Protein AF-0000000083107030 (afdb_homodimer)

Radius of gyration: 17.38 Å; Cα contacts (8 Å, |Δi|>4): 451; chains: 2; bounding box: 33×54×42 Å

Solvent-accessible surface area (backbone atoms only — not comparable to full-atom values): 11404 Å² total; per-residue (Å²): 128,67,84,68,49,72,69,56,47,65,65,51,61,75,61,42,41,82,29,21,37,34,43,30,25,65,24,92,38,43,84,43,89,62,33,65,62,36,49,50,51,34,49,40,51,48,51,23,35,33,72,70,53,39,38,27,42,58,31,49,33,73,58,90,60,61,54,44,28,40,35,35,25,65,43,53,64,71,57,46,51,56,56,48,64,65,30,56,26,41,68,68,28,30,28,41,73,48,80,39,50,24,37,30,46,57,67,35,34,40,116,126,67,82,67,48,72,69,57,46,65,64,50,60,75,60,41,42,81,30,21,38,35,45,31,26,65,24,92,37,43,85,43,90,62,32,66,63,36,50,50,52,33,49,40,51,49,51,24,36,34,74,72,53,39,37,26,41,56,31,48,34,73,58,90,59,60,54,45,28,39,35,36,26,65,44,53,63,70,57,47,52,56,56,49,64,67,30,56,26,42,66,66,29,31,28,39,73,49,81,39,50,24,38,31,49,57,66,36,34,40,117

Organism: NCBI:txid185642

Structure (mmCIF, N/CA/C/O backbone):
data_AF-0000000083107030-model_v1
#
loop_
_entity.id
_entity.type
_entity.pdbx_description
1 polymer 'Uncharacterized protein'
#
loop_
_atom_site.group_PDB
_atom_site.id
_atom_site.type_symbol
_atom_site.label_atom_id
_atom_site.label_alt_id
_atom_site.label_comp_id
_atom_site.label_asym_id
_atom_site.label_entity_id
_atom_site.label_seq_id
_atom_site.pdbx_PDB_ins_code
_atom_site.Cartn_x
_atom_site.Cartn_y
_atom_site.Cartn_z
_atom_site.occupancy
_atom_site.B_iso_or_equiv
_atom_site.auth_seq_id
_atom_site.auth_comp_id
_atom_site.auth_asym_id
_atom_site.auth_atom_id
_atom_site.pdbx_PDB_model_num
ATOM 1 N N . MET A 1 1 ? -8.266 12.977 18.594 1 85.06 1 MET A N 1
ATOM 2 C CA . MET A 1 1 ? -6.949 12.688 18.031 1 85.06 1 MET A CA 1
ATOM 3 C C . MET A 1 1 ? -5.871 13.492 18.75 1 85.06 1 MET A C 1
ATOM 5 O O . MET A 1 1 ? -6.051 14.68 19.031 1 85.06 1 MET A O 1
ATOM 9 N N . LYS A 1 2 ? -4.797 12.688 19.109 1 91.75 2 LYS A N 1
ATOM 10 C CA . LYS A 1 2 ? -3.617 13.32 19.688 1 91.75 2 LYS A CA 1
ATOM 11 C C . LYS A 1 2 ? -2.979 14.305 18.719 1 91.75 2 LYS A C 1
ATOM 13 O O . LYS A 1 2 ? -2.975 14.078 17.5 1 91.75 2 LYS A O 1
ATOM 18 N N . THR A 1 3 ? -2.592 15.484 19.281 1 95.94 3 THR A N 1
ATOM 19 C CA . THR A 1 3 ? -1.795 16.391 18.453 1 95.94 3 THR A CA 1
ATOM 20 C C . THR A 1 3 ? -0.305 16.172 18.703 1 95.94 3 THR A C 1
ATOM 22 O O . THR A 1 3 ? 0.164 16.297 19.844 1 95.94 3 THR A O 1
ATOM 25 N N . PHE A 1 4 ? 0.388 15.953 17.672 1 98.38 4 PHE A N 1
ATOM 26 C CA . PHE A 1 4 ? 1.826 15.75 17.797 1 98.38 4 PHE A CA 1
ATOM 27 C C . PHE A 1 4 ? 2.58 17.062 17.625 1 98.38 4 PHE A C 1
ATOM 29 O O . PHE A 1 4 ? 2.289 17.828 16.703 1 98.38 4 PHE A O 1
ATOM 36 N N . THR A 1 5 ? 3.578 17.219 18.453 1 98.44 5 THR A N 1
ATOM 37 C CA . THR A 1 5 ? 4.418 18.406 18.328 1 98.44 5 THR A CA 1
ATOM 38 C C . THR A 1 5 ? 5.48 18.203 17.25 1 98.44 5 THR A C 1
ATOM 40 O O . THR A 1 5 ? 5.734 17.078 16.828 1 98.44 5 THR A O 1
ATOM 43 N N . ASP A 1 6 ? 6.07 19.391 16.891 1 98.25 6 ASP A N 1
ATOM 44 C CA . ASP A 1 6 ? 7.18 19.297 15.938 1 98.25 6 ASP A CA 1
ATOM 45 C C . ASP A 1 6 ? 8.305 18.438 16.484 1 98.25 6 ASP A C 1
ATOM 47 O O . ASP A 1 6 ? 8.93 17.672 15.75 1 98.25 6 ASP A O 1
ATOM 51 N N . ALA A 1 7 ? 8.602 18.562 17.797 1 98.25 7 ALA A N 1
ATOM 52 C CA . ALA A 1 7 ? 9.664 17.781 18.422 1 98.25 7 ALA A CA 1
ATOM 53 C C . ALA A 1 7 ? 9.352 16.297 18.375 1 98.25 7 ALA A C 1
ATOM 55 O O . ALA A 1 7 ? 10.234 15.477 18.125 1 98.25 7 ALA A O 1
ATOM 56 N N . GLN A 1 8 ? 8.141 15.906 18.656 1 98.06 8 GLN A N 1
ATOM 57 C CA . GLN A 1 8 ? 7.719 14.508 18.594 1 98.06 8 GLN A CA 1
ATOM 58 C C . GLN A 1 8 ? 7.844 13.961 17.188 1 98.06 8 GLN A C 1
ATOM 60 O O . GLN A 1 8 ? 8.312 12.836 16.984 1 98.06 8 GLN A O 1
ATOM 65 N N . MET A 1 9 ? 7.395 14.82 16.203 1 97.88 9 MET A N 1
ATOM 66 C CA . MET A 1 9 ? 7.531 14.414 14.812 1 97.88 9 MET A CA 1
ATOM 67 C C . MET A 1 9 ? 8.992 14.18 14.453 1 97.88 9 MET A C 1
ATOM 69 O O . MET A 1 9 ? 9.328 13.164 13.836 1 97.88 9 MET A O 1
ATOM 73 N N . SER A 1 10 ? 9.828 15.062 14.797 1 97.75 10 SER A N 1
ATOM 74 C CA . SER A 1 10 ? 11.25 14.992 14.492 1 97.75 10 SER A CA 1
ATOM 75 C C . SER A 1 10 ? 11.883 13.758 15.133 1 97.75 10 SER A C 1
ATOM 77 O O . SER A 1 10 ? 12.844 13.203 14.594 1 97.75 10 SER A O 1
ATOM 79 N N . GLU A 1 11 ? 11.352 13.273 16.25 1 97.5 11 GLU A N 1
ATOM 80 C CA . GLU A 1 11 ? 11.844 12.078 16.938 1 97.5 11 GLU A CA 1
ATOM 81 C C . GLU A 1 11 ? 11.375 10.805 16.219 1 97.5 11 GLU A C 1
ATOM 83 O O . GLU A 1 11 ? 12.094 9.805 16.203 1 97.5 11 GLU A O 1
ATOM 88 N N . LEU A 1 12 ? 10.188 10.867 15.625 1 97.12 12 LEU A N 1
ATOM 89 C CA . LEU A 1 12 ? 9.562 9.664 15.078 1 97.12 12 LEU A CA 1
ATOM 90 C C . LEU A 1 12 ? 10 9.438 13.633 1 97.12 12 LEU A C 1
ATOM 92 O O . LEU A 1 12 ? 10.188 8.289 13.211 1 97.12 12 LEU A O 1
ATOM 96 N N . LEU A 1 13 ? 10.195 10.469 12.844 1 97.25 13 LEU A N 1
ATOM 97 C CA . LEU A 1 13 ? 10.438 10.398 11.406 1 97.25 13 LEU A CA 1
ATOM 98 C C . LEU A 1 13 ? 11.688 9.578 11.109 1 97.25 13 LEU A C 1
ATOM 100 O O . LEU A 1 13 ? 11.68 8.75 10.188 1 97.25 13 LEU A O 1
ATOM 104 N N . PRO A 1 14 ? 12.797 9.727 11.953 1 97.56 14 PRO A N 1
ATOM 105 C CA . PRO A 1 14 ? 14.016 8.969 11.664 1 97.56 14 PRO A CA 1
ATOM 106 C C . PRO A 1 14 ? 13.859 7.473 11.922 1 97.56 14 PRO A C 1
ATOM 108 O O . PRO A 1 14 ? 14.742 6.684 11.57 1 97.56 14 PRO A O 1
ATOM 111 N N . LYS A 1 15 ? 12.742 7.016 12.508 1 98.06 15 LYS A N 1
ATOM 112 C CA . LYS A 1 15 ? 12.5 5.602 12.789 1 98.06 15 LYS A CA 1
ATOM 113 C C . LYS A 1 15 ? 11.969 4.879 11.555 1 98.06 15 LYS A C 1
ATOM 115 O O . LYS A 1 15 ? 11.922 3.648 11.523 1 98.06 15 LYS A O 1
ATOM 120 N N . ALA A 1 16 ? 11.586 5.605 10.562 1 98.69 16 ALA A N 1
ATOM 121 C CA . ALA A 1 16 ? 11.125 4.996 9.312 1 98.69 16 ALA A CA 1
ATOM 122 C C . ALA A 1 16 ? 12.273 4.301 8.586 1 98.69 16 ALA A C 1
ATOM 124 O O . ALA A 1 16 ? 13.422 4.723 8.688 1 98.69 16 ALA A O 1
ATOM 125 N N . ARG A 1 17 ? 11.961 3.234 7.938 1 98.75 17 ARG A N 1
ATOM 126 C CA . ARG A 1 17 ? 12.938 2.459 7.184 1 98.75 17 ARG A CA 1
ATOM 127 C C . ARG A 1 17 ? 12.531 2.336 5.719 1 98.75 17 ARG A C 1
ATOM 129 O O . ARG A 1 17 ? 11.359 2.502 5.379 1 98.75 17 ARG A O 1
ATOM 136 N N . PRO A 1 18 ? 13.539 2.08 4.836 1 98.88 18 PRO A N 1
ATOM 137 C CA . PRO A 1 18 ? 13.211 1.947 3.414 1 98.88 18 PRO A CA 1
ATOM 138 C C . PRO A 1 18 ? 12.508 0.635 3.09 1 98.88 18 PRO A C 1
ATOM 140 O O . PRO A 1 18 ? 12.852 -0.413 3.641 1 98.88 18 PRO A O 1
ATOM 143 N N . TYR A 1 19 ? 11.516 0.682 2.293 1 98.94 19 TYR A N 1
ATOM 144 C CA . TYR A 1 19 ? 10.797 -0.43 1.678 1 98.94 19 TYR A CA 1
ATOM 145 C C . TYR A 1 19 ? 10.57 -0.176 0.192 1 98.94 19 TYR A C 1
ATOM 147 O O . TYR A 1 19 ? 10.953 0.872 -0.331 1 98.94 19 TYR A O 1
ATOM 155 N N . SER A 1 20 ? 10.07 -1.178 -0.491 1 99 20 SER A N 1
ATOM 156 C CA . SER A 1 20 ? 9.664 -1.045 -1.887 1 99 20 SER A CA 1
ATOM 157 C C . SER A 1 20 ? 8.164 -1.244 -2.047 1 99 20 SER A C 1
ATOM 159 O O . SER A 1 20 ? 7.613 -2.252 -1.598 1 99 20 SER A O 1
ATOM 161 N N . LEU A 1 21 ? 7.535 -0.29 -2.641 1 98.94 21 LEU A N 1
ATOM 162 C CA . LEU A 1 21 ? 6.105 -0.325 -2.926 1 98.94 21 LEU A CA 1
ATOM 163 C C . LEU A 1 21 ? 5.844 -0.765 -4.363 1 98.94 21 LEU A C 1
ATOM 165 O O . LEU A 1 21 ? 6.344 -0.145 -5.305 1 98.94 21 LEU A O 1
ATOM 169 N N . VAL A 1 22 ? 5.117 -1.847 -4.531 1 99 22 VAL A N 1
ATOM 170 C CA . VAL A 1 22 ? 4.672 -2.281 -5.852 1 99 22 VAL A CA 1
ATOM 171 C C . VAL A 1 22 ? 3.205 -1.912 -6.055 1 99 22 VAL A C 1
ATOM 173 O O . VAL A 1 22 ? 2.359 -2.225 -5.211 1 99 22 VAL A O 1
ATOM 176 N N . ILE A 1 23 ? 2.922 -1.256 -7.109 1 98.94 23 ILE A N 1
ATOM 177 C CA . ILE A 1 23 ? 1.55 -1.026 -7.551 1 98.94 23 ILE A CA 1
ATOM 178 C C . ILE A 1 23 ? 1.272 -1.829 -8.82 1 98.94 23 ILE A C 1
ATOM 180 O O . ILE A 1 23 ? 1.953 -1.654 -9.828 1 98.94 23 ILE A O 1
ATOM 184 N N . LEU A 1 24 ? 0.307 -2.717 -8.688 1 98.88 24 LEU A N 1
ATOM 185 C CA . LEU A 1 24 ? -0.115 -3.57 -9.797 1 98.88 24 LEU A CA 1
ATOM 186 C C . LEU A 1 24 ? -1.305 -2.963 -10.531 1 98.88 24 LEU A C 1
ATOM 188 O O . LEU A 1 24 ? -2.26 -2.504 -9.898 1 98.88 24 LEU A O 1
ATOM 192 N N . THR A 1 25 ? -1.256 -2.959 -11.836 1 98.88 25 THR A N 1
ATOM 193 C CA . THR A 1 25 ? -2.361 -2.475 -12.656 1 98.88 25 THR A CA 1
ATOM 194 C C . THR A 1 25 ? -2.695 -3.475 -13.766 1 98.88 25 THR A C 1
ATOM 196 O O . THR A 1 25 ? -1.937 -4.414 -14.008 1 98.88 25 THR A O 1
ATOM 199 N N . LYS A 1 26 ? -3.85 -3.223 -14.344 1 98.88 26 LYS A N 1
ATOM 200 C CA . LYS A 1 26 ? -4.273 -4.102 -15.43 1 98.88 26 LYS A CA 1
ATOM 201 C C . LYS A 1 26 ? -3.283 -4.059 -16.594 1 98.88 26 LYS A C 1
ATOM 203 O O . LYS A 1 26 ? -2.873 -2.982 -17.031 1 98.88 26 LYS A O 1
ATOM 208 N N . GLY A 1 27 ? -2.869 -5.277 -16.984 1 98.75 27 GLY A N 1
ATOM 209 C CA . GLY A 1 27 ? -2.07 -5.398 -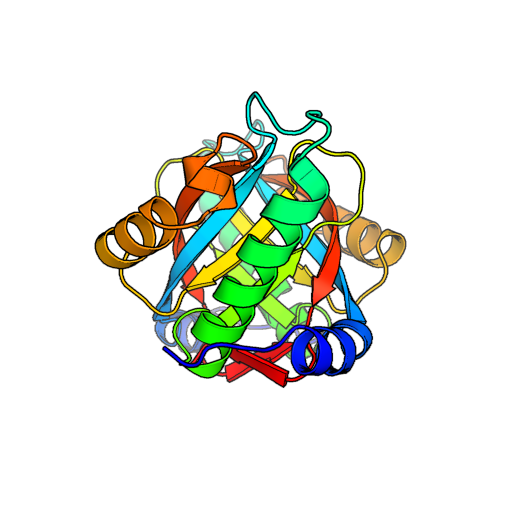18.188 1 98.75 27 GLY A CA 1
ATOM 210 C C . GLY A 1 27 ? -2.906 -5.629 -19.438 1 98.75 27 GLY A C 1
ATOM 211 O O . GLY A 1 27 ? -4.137 -5.641 -19.375 1 98.75 27 GLY A O 1
ATOM 212 N N . PRO A 1 28 ? -2.252 -5.773 -20.531 1 98.69 28 PRO A N 1
ATOM 213 C CA . PRO A 1 28 ? -2.971 -5.898 -21.797 1 98.69 28 PRO A CA 1
ATOM 214 C C . PRO A 1 28 ? -3.818 -7.168 -21.875 1 98.69 28 PRO A C 1
ATOM 216 O O . PRO A 1 28 ? -4.801 -7.215 -22.625 1 98.69 28 PRO A O 1
ATOM 219 N N . ASN A 1 29 ? -3.523 -8.219 -21.141 1 98.75 29 ASN A N 1
ATOM 220 C CA . ASN A 1 29 ? -4.219 -9.5 -21.234 1 98.75 29 ASN A CA 1
ATOM 221 C C . ASN A 1 29 ? -5.152 -9.719 -20.047 1 98.75 29 ASN A C 1
ATOM 223 O O . ASN A 1 29 ? -5.578 -10.844 -19.781 1 98.75 29 ASN A O 1
ATOM 227 N N . PHE A 1 30 ? -5.41 -8.664 -19.297 1 98.69 30 PHE A N 1
ATOM 228 C CA . PHE A 1 30 ? -6.156 -8.773 -18.047 1 98.69 30 PHE A CA 1
ATOM 229 C C . PHE A 1 30 ? -7.516 -9.422 -18.281 1 98.69 30 PHE A C 1
ATOM 231 O O . PHE A 1 30 ? -7.992 -10.195 -17.438 1 98.69 30 PHE A O 1
ATOM 238 N N . ASP A 1 31 ? -8.125 -9.195 -19.391 1 98.12 31 ASP A N 1
ATOM 239 C CA . ASP A 1 31 ? -9.508 -9.617 -19.609 1 98.12 31 ASP A CA 1
ATOM 240 C C . ASP A 1 31 ? -9.562 -10.953 -20.344 1 98.12 31 ASP A C 1
ATOM 242 O O . ASP A 1 31 ? -10.641 -11.398 -20.75 1 98.12 31 ASP A O 1
ATOM 246 N N . ASP A 1 32 ? -8.414 -11.578 -20.547 1 98.25 32 ASP A N 1
ATOM 247 C CA . ASP A 1 32 ? -8.375 -12.875 -21.234 1 98.25 32 ASP A CA 1
ATOM 248 C C . ASP A 1 32 ? -9.055 -13.953 -20.391 1 98.25 32 ASP A C 1
ATOM 250 O O . ASP A 1 32 ? -9.125 -13.836 -19.156 1 98.25 32 ASP A O 1
ATOM 254 N N . ALA A 1 33 ? -9.477 -15.078 -21.016 1 98.06 33 ALA A N 1
ATOM 255 C CA . ALA A 1 33 ? -10.195 -16.172 -20.375 1 98.06 33 ALA A CA 1
ATOM 256 C C . ALA A 1 33 ? -9.297 -16.891 -19.359 1 98.06 33 ALA A C 1
ATOM 258 O O . ALA A 1 33 ? -9.781 -17.406 -18.344 1 98.06 33 ALA A O 1
ATOM 259 N N . GLY A 1 34 ? -7.988 -16.859 -19.531 1 98.06 34 GLY A N 1
ATOM 260 C CA . GLY A 1 34 ? -7.055 -17.578 -18.672 1 98.06 34 GLY A CA 1
ATOM 261 C C . GLY A 1 34 ? -6.648 -16.781 -17.453 1 98.06 34 GLY A C 1
ATOM 262 O O . GLY A 1 34 ? -5.938 -17.281 -16.578 1 98.06 34 GLY A O 1
ATOM 263 N N . THR A 1 35 ? -7.074 -15.555 -17.391 1 98.38 35 THR A N 1
ATOM 264 C CA . THR A 1 35 ? -6.633 -14.625 -16.359 1 98.38 35 THR A CA 1
ATOM 265 C C . THR A 1 35 ? -6.934 -15.172 -14.977 1 98.38 35 THR A C 1
ATOM 267 O O . THR A 1 35 ? -6.074 -15.148 -14.094 1 98.38 35 THR A O 1
ATOM 270 N N . PRO A 1 36 ? -8.125 -15.812 -14.75 1 98.12 36 PRO A N 1
ATOM 271 C CA . PRO A 1 36 ? -8.398 -16.281 -13.391 1 98.12 36 PRO A CA 1
ATOM 272 C C . PRO A 1 36 ? -7.383 -17.328 -12.914 1 98.12 36 PRO A C 1
ATOM 274 O O . PRO A 1 36 ? -6.938 -17.266 -11.766 1 98.12 36 PRO A O 1
ATOM 277 N N . ALA A 1 37 ? -7.008 -18.172 -13.695 1 98.5 37 ALA A N 1
ATOM 278 C CA . ALA A 1 37 ? -6.031 -19.188 -13.328 1 98.5 37 ALA A CA 1
ATOM 279 C C . ALA A 1 37 ? -4.66 -18.578 -13.07 1 98.5 37 ALA A C 1
ATOM 281 O O . ALA A 1 37 ? -3.943 -19 -12.164 1 98.5 37 ALA A O 1
ATOM 282 N N . ILE A 1 38 ? -4.277 -17.625 -13.852 1 98.62 38 ILE A N 1
ATOM 283 C CA . ILE A 1 38 ? -2.99 -16.953 -13.719 1 98.62 38 ILE A CA 1
ATOM 284 C C . ILE A 1 38 ? -2.957 -16.156 -12.414 1 98.62 38 ILE A C 1
ATOM 286 O O . ILE A 1 38 ? -1.952 -16.172 -11.703 1 98.62 38 ILE A O 1
ATOM 290 N N . VAL A 1 39 ? -4.051 -15.469 -12.094 1 98.5 39 VAL A N 1
ATOM 291 C CA . VAL A 1 39 ? -4.152 -14.703 -10.859 1 98.5 39 VAL A CA 1
ATOM 292 C C . VAL A 1 39 ? -4.066 -15.641 -9.664 1 98.5 39 VAL A C 1
ATOM 294 O O . VAL A 1 39 ? -3.479 -15.297 -8.633 1 98.5 39 VAL A O 1
ATOM 297 N N . TRP A 1 40 ? -4.652 -16.828 -9.797 1 98.44 40 TRP A N 1
ATOM 298 C CA . TRP A 1 40 ? -4.535 -17.828 -8.742 1 98.44 40 TRP A CA 1
ATOM 299 C C . TRP A 1 40 ? -3.072 -18.172 -8.477 1 98.44 40 TRP A C 1
ATOM 301 O O . TRP A 1 40 ? -2.637 -18.188 -7.324 1 98.44 40 TRP A O 1
ATOM 311 N N . GLU A 1 41 ? -2.311 -18.359 -9.477 1 98.44 41 GLU A N 1
ATOM 312 C CA . GLU A 1 41 ? -0.896 -18.688 -9.328 1 98.44 41 GLU A CA 1
ATOM 313 C C . GLU A 1 41 ? -0.097 -17.484 -8.836 1 98.44 41 GLU A C 1
ATOM 315 O O . GLU A 1 41 ? 0.872 -17.641 -8.086 1 98.44 41 GLU A O 1
ATOM 320 N N . HIS A 1 42 ? -0.41 -16.297 -9.32 1 98.56 42 HIS A N 1
ATOM 321 C CA . HIS A 1 42 ? 0.136 -15.078 -8.742 1 98.56 42 HIS A CA 1
ATOM 322 C C . HIS A 1 42 ? -0.076 -15.047 -7.23 1 98.56 42 HIS A C 1
ATOM 324 O O . HIS A 1 42 ? 0.847 -14.727 -6.477 1 98.56 42 HIS A O 1
ATOM 330 N N . GLY A 1 43 ? -1.326 -15.359 -6.812 1 98.38 43 GLY A N 1
ATOM 331 C CA . GLY A 1 43 ? -1.643 -15.43 -5.395 1 98.38 43 GLY A CA 1
ATOM 332 C C . GLY A 1 43 ? -0.802 -16.453 -4.648 1 98.38 43 GLY A C 1
ATOM 333 O O . GLY A 1 43 ? -0.325 -16.172 -3.543 1 98.38 43 GLY A O 1
ATOM 334 N N . ARG A 1 44 ? -0.695 -17.625 -5.25 1 98.44 44 ARG A N 1
ATOM 335 C CA . ARG A 1 44 ? 0.118 -18.672 -4.648 1 98.44 44 ARG A CA 1
ATOM 336 C C . ARG A 1 44 ? 1.54 -18.188 -4.391 1 98.44 44 ARG A C 1
ATOM 338 O O . ARG A 1 44 ? 2.09 -18.406 -3.307 1 98.44 44 ARG A O 1
ATOM 345 N N . ARG A 1 45 ? 2.113 -17.609 -5.359 1 98.31 45 ARG A N 1
ATOM 346 C CA . ARG A 1 45 ? 3.459 -17.062 -5.234 1 98.31 45 ARG A CA 1
ATOM 347 C C . ARG A 1 45 ? 3.516 -15.992 -4.152 1 98.31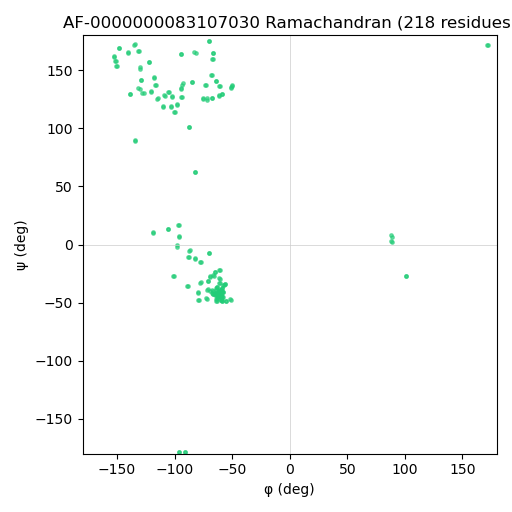 45 ARG A C 1
ATOM 349 O O . ARG A 1 45 ? 4.465 -15.945 -3.369 1 98.31 45 ARG A O 1
ATOM 356 N N . ASN A 1 46 ? 2.555 -15.102 -4.105 1 98.31 46 ASN A N 1
ATOM 357 C CA . ASN A 1 46 ? 2.521 -14.055 -3.096 1 98.31 46 ASN A CA 1
ATOM 358 C C . ASN A 1 46 ? 2.461 -14.633 -1.686 1 98.31 46 ASN A C 1
ATOM 360 O O . ASN A 1 46 ? 3.08 -14.094 -0.763 1 98.31 46 ASN A O 1
ATOM 364 N N . PHE A 1 47 ? 1.689 -15.727 -1.513 1 98.38 47 PHE A N 1
ATOM 365 C CA . PHE A 1 47 ? 1.649 -16.359 -0.199 1 98.38 47 PHE A CA 1
ATOM 366 C C . PHE A 1 47 ? 3.033 -16.859 0.204 1 98.38 47 PHE A C 1
ATOM 368 O O . PHE A 1 47 ? 3.418 -16.766 1.371 1 98.38 47 PHE A O 1
ATOM 375 N N . ALA A 1 48 ? 3.746 -17.406 -0.693 1 98.31 48 ALA A N 1
ATOM 376 C CA . ALA A 1 48 ? 5.098 -17.875 -0.403 1 98.31 48 ALA A CA 1
ATOM 377 C C . ALA A 1 48 ? 6.012 -16.719 -0.024 1 98.31 48 ALA A C 1
ATOM 379 O O . ALA A 1 48 ? 6.781 -16.797 0.935 1 98.31 48 ALA A O 1
ATOM 380 N N . LEU A 1 49 ? 5.98 -15.648 -0.79 1 98.44 49 LEU A N 1
ATOM 381 C CA . LEU A 1 49 ? 6.785 -14.461 -0.518 1 98.44 49 LEU A CA 1
ATOM 382 C C . LEU A 1 49 ? 6.441 -13.867 0.845 1 98.44 49 LEU A C 1
ATOM 384 O O . LEU A 1 49 ? 7.328 -13.398 1.565 1 98.44 49 LEU A O 1
ATOM 388 N N . ARG A 1 50 ? 5.164 -13.906 1.123 1 97.88 50 ARG A N 1
ATOM 389 C CA . ARG A 1 50 ? 4.695 -13.461 2.43 1 97.88 50 ARG A CA 1
ATOM 390 C C . ARG A 1 50 ? 5.246 -14.344 3.543 1 97.88 50 ARG A C 1
ATOM 392 O O . ARG A 1 50 ? 5.711 -13.844 4.57 1 97.88 50 ARG A O 1
ATOM 399 N N . ASP A 1 51 ? 5.133 -15.578 3.367 1 97.44 51 ASP A N 1
ATOM 400 C CA . ASP A 1 51 ? 5.637 -16.547 4.336 1 97.44 51 ASP A CA 1
ATOM 401 C C . ASP A 1 51 ? 7.133 -16.359 4.574 1 97.44 51 ASP A C 1
ATOM 403 O O . ASP A 1 51 ? 7.609 -16.516 5.699 1 97.44 51 ASP A O 1
ATOM 407 N N . ASP A 1 52 ? 7.875 -15.984 3.547 1 97.5 52 ASP A N 1
ATOM 408 C CA . ASP A 1 52 ? 9.312 -15.758 3.621 1 97.5 52 ASP A CA 1
ATOM 409 C C . ASP A 1 52 ? 9.633 -14.414 4.27 1 97.5 52 ASP A C 1
ATOM 411 O O . ASP A 1 52 ? 10.789 -14.133 4.586 1 97.5 52 ASP A O 1
ATOM 415 N N . GLY A 1 53 ? 8.664 -13.562 4.383 1 97 53 GLY A N 1
ATOM 416 C CA . GLY A 1 53 ? 8.859 -12.266 5.016 1 97 53 GLY A CA 1
ATOM 417 C C . GLY A 1 53 ? 9.312 -11.188 4.043 1 97 53 GLY A C 1
ATOM 418 O O . GLY A 1 53 ? 9.617 -10.062 4.449 1 97 53 GLY A O 1
ATOM 419 N N . VAL A 1 54 ? 9.43 -11.5 2.795 1 98.38 54 VAL A N 1
ATOM 420 C CA . VAL A 1 54 ? 9.883 -10.562 1.774 1 98.38 54 VAL A CA 1
ATOM 421 C C . VAL A 1 54 ? 8.742 -9.633 1.373 1 98.38 54 VAL A C 1
ATOM 423 O O . VAL A 1 54 ? 8.938 -8.43 1.21 1 98.38 54 VAL A O 1
ATOM 426 N N . LEU A 1 55 ? 7.59 -10.211 1.113 1 98.81 55 LEU A N 1
ATOM 427 C CA . LEU A 1 55 ? 6.367 -9.445 0.91 1 98.81 55 LEU A CA 1
ATOM 428 C C . LEU A 1 55 ? 5.66 -9.188 2.236 1 98.81 55 LEU A C 1
ATOM 430 O O . LEU A 1 55 ? 4.988 -10.07 2.771 1 98.81 55 LEU A O 1
ATOM 434 N N . ALA A 1 56 ? 5.793 -8.031 2.781 1 98.88 56 ALA A N 1
ATOM 435 C CA . ALA A 1 56 ? 5.395 -7.715 4.148 1 98.88 56 ALA A CA 1
ATOM 436 C C . ALA A 1 56 ? 3.891 -7.48 4.242 1 98.88 56 ALA A C 1
ATOM 438 O O . ALA A 1 56 ? 3.254 -7.875 5.223 1 98.88 56 ALA A O 1
ATOM 439 N N . VAL A 1 57 ? 3.332 -6.797 3.285 1 98.88 57 VAL A N 1
ATOM 440 C CA . VAL A 1 57 ? 1.908 -6.488 3.189 1 98.88 57 VAL A CA 1
ATOM 441 C C . VAL A 1 57 ? 1.441 -6.648 1.745 1 98.88 57 VAL A C 1
ATOM 443 O O . VAL A 1 57 ? 2.104 -6.176 0.817 1 98.88 57 VAL A O 1
ATOM 446 N N . VAL A 1 58 ? 0.449 -7.32 1.524 1 98.88 58 VAL A N 1
ATOM 447 C CA . VAL A 1 58 ? -0.143 -7.5 0.202 1 98.88 58 VAL A CA 1
ATOM 448 C C . VAL A 1 58 ? -1.634 -7.168 0.255 1 98.88 58 VAL A C 1
ATOM 450 O O . VAL A 1 58 ? -2.344 -7.621 1.157 1 98.88 58 VAL A O 1
ATOM 453 N N . LEU A 1 59 ? -2.117 -6.344 -0.669 1 98.88 59 LEU A N 1
ATOM 454 C CA . LEU A 1 59 ? -3.488 -5.848 -0.685 1 98.88 59 LEU A CA 1
ATOM 455 C C . LEU A 1 59 ? -4.086 -5.941 -2.086 1 98.88 59 LEU A C 1
ATOM 457 O O . LEU A 1 59 ? -3.982 -4.996 -2.873 1 98.88 59 LEU A O 1
ATOM 461 N N . PRO A 1 60 ? -4.707 -7.047 -2.395 1 98.69 60 PRO A N 1
ATOM 462 C CA . PRO A 1 60 ? -5.535 -7.031 -3.604 1 98.69 60 PRO A CA 1
ATOM 463 C C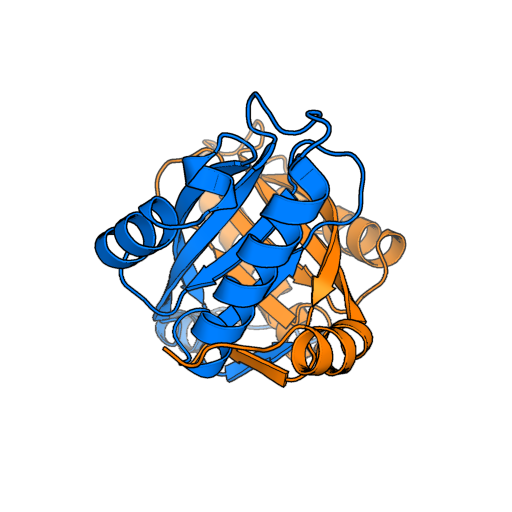 . PRO A 1 60 ? -6.645 -5.98 -3.545 1 98.69 60 PRO A C 1
ATOM 465 O O . PRO A 1 60 ? -7.355 -5.887 -2.541 1 98.69 60 PRO A O 1
ATOM 468 N N . VAL A 1 61 ? -6.762 -5.164 -4.574 1 98.88 61 VAL A N 1
ATOM 469 C CA . VAL A 1 61 ? -7.832 -4.184 -4.723 1 98.88 61 VAL A CA 1
ATOM 470 C C . VAL A 1 61 ? -9.055 -4.852 -5.344 1 98.88 61 VAL A C 1
ATOM 472 O O . VAL A 1 61 ? -8.93 -5.652 -6.273 1 98.88 61 VAL A O 1
ATOM 475 N N . THR A 1 62 ? -10.242 -4.512 -4.863 1 98.38 62 THR A N 1
ATOM 476 C CA . THR A 1 62 ? -11.414 -5.305 -5.23 1 98.38 62 THR A CA 1
ATOM 477 C C . THR A 1 62 ? -12.438 -4.445 -5.969 1 98.38 62 THR A C 1
ATOM 479 O O . THR A 1 62 ? -13.609 -4.816 -6.07 1 98.38 62 THR A O 1
ATOM 482 N N . ASP A 1 63 ? -12.094 -3.277 -6.359 1 98.19 63 ASP A N 1
ATOM 483 C CA . ASP A 1 63 ? -12.984 -2.486 -7.203 1 98.19 63 ASP A CA 1
ATOM 484 C C . ASP A 1 63 ? -12.617 -2.633 -8.68 1 98.19 63 ASP A C 1
ATOM 486 O O . ASP A 1 63 ? -11.766 -3.449 -9.031 1 98.19 63 ASP A O 1
ATOM 490 N N . ASP A 1 64 ? -13.25 -1.996 -9.57 1 96.38 64 ASP A N 1
ATOM 491 C CA . ASP A 1 64 ? -13.086 -2.195 -11 1 96.38 64 ASP A CA 1
ATOM 492 C C . ASP A 1 64 ? -12.117 -1.167 -11.594 1 96.38 64 ASP A C 1
ATOM 494 O O . ASP A 1 64 ? -12.125 -0.923 -12.797 1 96.38 64 ASP A O 1
ATOM 498 N N . SER A 1 65 ? -11.336 -0.515 -10.742 1 98.12 65 SER A N 1
ATOM 499 C CA . SER A 1 65 ? -10.352 0.437 -11.242 1 98.12 65 SER A CA 1
ATOM 500 C C . SER A 1 65 ? -9.211 -0.276 -11.969 1 98.12 65 SER A C 1
ATOM 502 O O . SER A 1 65 ? -9.195 -1.506 -12.047 1 98.12 65 SER A O 1
ATOM 504 N N . ASP A 1 66 ? -8.32 0.503 -12.539 1 98.38 66 ASP A N 1
ATOM 505 C CA . ASP A 1 66 ? -7.129 -0.041 -13.195 1 98.38 66 ASP A CA 1
ATOM 506 C C . ASP A 1 66 ? -6.164 -0.637 -12.172 1 98.38 66 ASP A C 1
ATOM 508 O O . ASP A 1 66 ? -5.352 -1.497 -12.508 1 98.38 66 ASP A O 1
ATOM 512 N N . VAL A 1 67 ? -6.172 -0.15 -10.945 1 98.88 67 VAL A N 1
ATOM 513 C CA . VAL A 1 67 ? -5.312 -0.671 -9.891 1 98.88 67 VAL A CA 1
ATOM 514 C C . VAL A 1 67 ? -5.809 -2.049 -9.453 1 98.88 67 VAL A C 1
ATOM 516 O O . VAL A 1 67 ? -6.973 -2.209 -9.078 1 98.88 67 VAL A O 1
ATOM 519 N N . CYS A 1 68 ? -4.938 -3.018 -9.484 1 98.88 68 CYS A N 1
ATOM 520 C CA . CYS A 1 68 ? -5.312 -4.387 -9.148 1 98.88 68 CYS A CA 1
ATOM 521 C C . CYS A 1 68 ? -4.871 -4.738 -7.734 1 98.88 68 CYS A C 1
ATOM 523 O O . CYS A 1 68 ? -5.398 -5.676 -7.133 1 98.88 68 CYS A O 1
ATOM 525 N N . GLY A 1 69 ? -3.791 -4.07 -7.223 1 98.75 69 GLY A N 1
ATOM 526 C CA . GLY A 1 69 ? -3.314 -4.312 -5.871 1 98.75 69 GLY A CA 1
ATOM 527 C C . GLY A 1 69 ? -1.996 -3.625 -5.57 1 98.75 69 GLY A C 1
ATOM 528 O O . GLY A 1 69 ? -1.384 -3.029 -6.461 1 98.75 69 GLY A O 1
ATOM 529 N N . ILE A 1 70 ? -1.605 -3.674 -4.312 1 98.88 70 ILE A N 1
ATOM 530 C CA . ILE A 1 70 ? -0.281 -3.195 -3.928 1 98.88 70 ILE A CA 1
ATOM 531 C C . ILE A 1 70 ? 0.424 -4.258 -3.084 1 98.88 70 ILE A C 1
ATOM 533 O O . ILE A 1 70 ? -0.227 -5.105 -2.473 1 98.88 70 ILE A O 1
ATOM 537 N N . GLY A 1 71 ? 1.663 -4.25 -3.121 1 98.94 71 GLY A N 1
ATOM 538 C CA . GLY A 1 71 ? 2.539 -5.008 -2.24 1 98.94 71 GLY A CA 1
ATOM 539 C C . GLY A 1 71 ? 3.66 -4.168 -1.653 1 98.94 71 GLY A C 1
ATOM 540 O O . GLY A 1 71 ? 4.246 -3.334 -2.346 1 98.94 71 GLY A O 1
ATOM 541 N N . VAL A 1 72 ? 3.854 -4.324 -0.418 1 98.94 72 VAL A N 1
ATOM 542 C CA . VAL A 1 72 ? 4.996 -3.697 0.236 1 98.94 72 VAL A CA 1
ATOM 543 C C . VAL A 1 72 ? 6.082 -4.742 0.488 1 98.94 72 VAL A C 1
ATOM 545 O O . VAL A 1 72 ? 5.871 -5.699 1.231 1 98.94 72 VAL A O 1
ATOM 548 N N . PHE A 1 73 ? 7.238 -4.535 -0.095 1 98.94 73 PHE A N 1
ATOM 549 C CA . PHE A 1 73 ? 8.344 -5.484 -0 1 98.94 73 PHE A CA 1
ATOM 550 C C . PHE A 1 73 ? 9.414 -4.973 0.949 1 98.94 73 PHE A C 1
ATOM 552 O O . PHE A 1 73 ? 9.836 -3.816 0.857 1 98.94 73 PHE A O 1
ATOM 559 N N . ALA A 1 74 ? 9.82 -5.84 1.849 1 98.88 74 ALA A N 1
ATOM 560 C CA . ALA A 1 74 ? 11.031 -5.621 2.637 1 98.88 74 ALA A CA 1
ATOM 561 C C . ALA A 1 74 ? 12.273 -6.043 1.862 1 98.88 74 ALA A C 1
ATOM 563 O O . ALA A 1 74 ? 12.984 -6.969 2.268 1 98.88 74 ALA A O 1
ATOM 564 N N . ALA A 1 75 ? 12.523 -5.434 0.792 1 98.81 75 ALA A N 1
ATOM 565 C CA . ALA A 1 75 ? 13.609 -5.703 -0.151 1 98.81 75 ALA A CA 1
ATOM 566 C C . ALA A 1 75 ? 14 -4.434 -0.906 1 98.81 75 ALA A C 1
ATOM 568 O O . ALA A 1 75 ? 13.258 -3.455 -0.919 1 98.81 75 ALA A O 1
ATOM 569 N N . THR A 1 76 ? 15.18 -4.418 -1.5 1 98.75 76 THR A N 1
ATOM 570 C CA . THR A 1 76 ? 15.625 -3.287 -2.309 1 98.75 76 THR A CA 1
ATOM 571 C C . THR A 1 76 ? 14.766 -3.156 -3.566 1 98.75 76 THR A C 1
ATOM 573 O O . THR A 1 76 ? 14.062 -4.094 -3.945 1 98.75 76 THR A O 1
ATOM 576 N N . ILE A 1 77 ? 14.867 -1.993 -4.211 1 98.75 77 ILE A N 1
ATOM 577 C CA . ILE A 1 77 ? 14.156 -1.757 -5.465 1 98.75 77 ILE A CA 1
ATOM 578 C C . ILE A 1 77 ? 14.586 -2.789 -6.504 1 98.75 77 ILE A C 1
ATOM 580 O O . ILE A 1 77 ? 13.742 -3.418 -7.148 1 98.75 77 ILE A O 1
ATOM 584 N N . ASP A 1 78 ? 15.93 -2.979 -6.668 1 98.69 78 ASP A N 1
ATOM 585 C CA . ASP A 1 78 ? 16.438 -3.914 -7.668 1 98.69 78 ASP A CA 1
ATOM 586 C C . ASP A 1 78 ? 15.938 -5.332 -7.395 1 98.69 78 ASP A C 1
ATOM 588 O O . ASP A 1 78 ? 15.523 -6.035 -8.32 1 98.69 78 ASP A O 1
ATOM 592 N N . ASP A 1 79 ? 15.953 -5.781 -6.113 1 98.75 79 ASP A N 1
ATOM 593 C CA . ASP A 1 79 ? 15.484 -7.117 -5.758 1 98.75 79 ASP A CA 1
ATOM 594 C C . ASP A 1 79 ? 13.984 -7.262 -6.035 1 98.75 79 ASP A C 1
ATOM 596 O O . ASP A 1 79 ? 13.539 -8.297 -6.535 1 98.75 79 ASP A O 1
ATOM 600 N N . THR A 1 80 ? 13.234 -6.254 -5.715 1 98.88 80 THR A N 1
ATOM 601 C CA . THR A 1 80 ? 11.789 -6.281 -5.918 1 98.88 80 THR A CA 1
ATOM 602 C C . THR A 1 80 ? 11.453 -6.348 -7.406 1 98.88 80 THR A C 1
ATOM 604 O O . THR A 1 80 ? 10.57 -7.105 -7.812 1 98.88 80 THR A O 1
ATOM 607 N N . VAL A 1 81 ? 12.164 -5.578 -8.227 1 98.69 81 VAL A N 1
ATOM 608 C CA . VAL A 1 81 ? 11.977 -5.629 -9.672 1 98.69 81 VAL A CA 1
ATOM 609 C C . VAL A 1 81 ? 12.258 -7.039 -10.18 1 98.69 81 VAL A C 1
ATOM 611 O O . VAL A 1 81 ? 11.5 -7.582 -10.992 1 98.69 81 VAL A O 1
ATOM 614 N N . ALA A 1 82 ? 13.312 -7.625 -9.695 1 98.31 82 ALA A N 1
ATOM 615 C CA . ALA A 1 82 ? 13.664 -8.984 -10.102 1 98.31 82 ALA A CA 1
ATOM 616 C C . ALA A 1 82 ? 12.57 -9.977 -9.688 1 98.31 82 ALA A C 1
ATOM 618 O O . ALA A 1 82 ? 12.195 -10.852 -10.461 1 98.31 82 ALA A O 1
ATOM 619 N N . ILE A 1 83 ? 12.094 -9.852 -8.477 1 98.56 83 ILE A N 1
ATOM 620 C CA . ILE A 1 83 ? 11.031 -10.719 -7.969 1 98.56 83 ILE A CA 1
ATOM 621 C C . ILE A 1 83 ? 9.789 -10.578 -8.844 1 98.56 83 ILE A C 1
ATOM 623 O O . ILE A 1 83 ? 9.188 -11.57 -9.242 1 98.56 83 ILE A O 1
ATOM 627 N N . MET A 1 84 ? 9.422 -9.32 -9.203 1 98.62 84 MET A N 1
ATOM 628 C CA . MET A 1 84 ? 8.195 -9.062 -9.953 1 98.62 84 MET A CA 1
ATOM 629 C C . MET A 1 84 ? 8.328 -9.547 -11.391 1 98.62 84 MET A C 1
ATOM 631 O O . MET A 1 84 ? 7.348 -9.977 -11.992 1 98.62 84 MET A O 1
ATOM 635 N N . ALA A 1 85 ? 9.539 -9.492 -11.906 1 97.12 85 ALA A N 1
ATOM 636 C CA . ALA A 1 85 ? 9.766 -9.969 -13.273 1 97.12 85 ALA A CA 1
ATOM 637 C C . ALA A 1 85 ? 9.43 -11.445 -13.398 1 97.12 85 ALA A C 1
ATOM 639 O O . ALA A 1 85 ? 9.062 -11.914 -14.477 1 97.12 85 ALA A O 1
ATOM 640 N N . ASP A 1 86 ? 9.438 -12.133 -12.289 1 96.25 86 ASP A N 1
ATOM 641 C CA . ASP A 1 86 ? 9.164 -13.57 -12.281 1 96.25 86 ASP A CA 1
ATOM 642 C C . ASP A 1 86 ? 7.711 -13.852 -11.914 1 96.25 86 ASP A C 1
ATOM 644 O O . ASP A 1 86 ? 7.305 -15.016 -11.82 1 96.25 86 ASP A O 1
ATOM 648 N N . ASP A 1 87 ? 6.953 -12.914 -11.664 1 98.5 87 ASP A N 1
ATOM 649 C CA . ASP A 1 87 ? 5.547 -13.078 -11.305 1 98.5 87 ASP A CA 1
ATOM 650 C C . ASP A 1 87 ? 4.738 -13.602 -12.492 1 98.5 87 ASP A C 1
ATOM 652 O O . ASP A 1 87 ? 4.77 -13.016 -13.57 1 98.5 87 ASP A O 1
ATOM 656 N N . PRO A 1 88 ? 4.008 -14.695 -12.312 1 98.19 88 PRO A N 1
ATOM 657 C CA . PRO A 1 88 ? 3.262 -15.273 -13.438 1 98.19 88 PRO A CA 1
ATOM 658 C C . PRO A 1 88 ? 2.26 -14.289 -14.039 1 98.19 88 PRO A C 1
ATOM 660 O O . PRO A 1 88 ? 2.025 -14.305 -15.25 1 98.19 88 PRO A O 1
ATOM 663 N N . GLY A 1 89 ? 1.576 -13.445 -13.242 1 98.69 89 GLY A N 1
ATOM 664 C CA . GLY A 1 89 ? 0.666 -12.43 -13.75 1 98.69 89 GLY A CA 1
ATOM 665 C C . GLY A 1 89 ? 1.358 -11.367 -14.578 1 98.69 89 GLY A C 1
ATOM 666 O O . GLY A 1 89 ? 0.815 -10.914 -15.586 1 98.69 89 GLY A O 1
ATOM 667 N N . VAL A 1 90 ? 2.562 -10.984 -14.172 1 98.75 90 VAL A N 1
ATOM 668 C CA . VAL A 1 90 ? 3.346 -10.008 -14.914 1 98.75 90 VAL A CA 1
ATOM 669 C C . VAL A 1 90 ? 3.881 -10.633 -16.203 1 98.75 90 VAL A C 1
ATOM 671 O O . VAL A 1 90 ? 3.729 -10.062 -17.281 1 98.75 90 VAL A O 1
ATOM 674 N N . ALA A 1 91 ? 4.418 -11.805 -16.109 1 98.12 91 ALA A N 1
ATOM 675 C CA . ALA A 1 91 ? 5.023 -12.5 -17.234 1 98.12 91 ALA A CA 1
ATOM 676 C C . ALA A 1 91 ? 3.99 -12.766 -18.328 1 98.12 91 ALA A C 1
ATOM 678 O O . ALA A 1 91 ? 4.316 -12.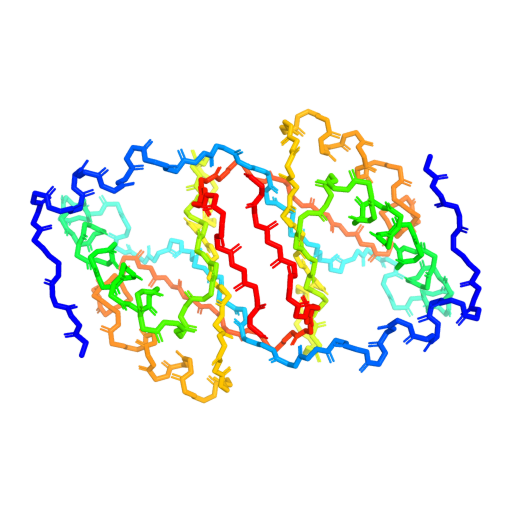734 -19.531 1 98.12 91 ALA A O 1
ATOM 679 N N . SER A 1 92 ? 2.773 -12.992 -18 1 98.31 92 SER A N 1
ATOM 680 C CA . SER A 1 92 ? 1.72 -13.359 -18.938 1 98.31 92 SER A CA 1
ATOM 681 C C . SER A 1 92 ? 1.052 -12.125 -19.531 1 98.31 92 SER A C 1
ATOM 683 O O . SER A 1 92 ? 0.208 -12.234 -20.422 1 98.31 92 SER A O 1
ATOM 685 N N . GLY A 1 93 ? 1.352 -10.953 -18.953 1 98.62 93 GLY A N 1
ATOM 686 C CA . GLY A 1 93 ? 0.748 -9.719 -19.422 1 98.62 93 GLY A CA 1
ATOM 687 C C . GLY A 1 93 ? -0.577 -9.406 -18.766 1 98.62 93 GLY A C 1
ATOM 688 O O . GLY A 1 93 ? -1.275 -8.469 -19.156 1 98.62 93 GLY A O 1
ATOM 689 N N . VAL A 1 94 ? -0.924 -10.18 -17.766 1 98.81 94 VAL A N 1
ATOM 690 C CA . VAL A 1 94 ? -2.15 -9.898 -17.031 1 98.81 94 VAL A CA 1
ATOM 691 C C . VAL A 1 94 ? -1.984 -8.609 -16.219 1 98.81 94 VAL A C 1
ATOM 693 O O . VAL A 1 94 ? -2.906 -7.797 -16.156 1 98.81 94 VAL A O 1
ATOM 696 N N . PHE A 1 95 ? -0.84 -8.445 -15.641 1 98.88 95 PHE A N 1
ATOM 697 C CA . PHE A 1 95 ? -0.58 -7.273 -14.812 1 98.88 95 PHE A CA 1
ATOM 698 C C . PHE A 1 95 ? 0.565 -6.449 -15.398 1 98.88 95 PHE A C 1
ATOM 700 O O . PHE A 1 95 ? 1.535 -7.008 -15.914 1 98.88 95 PHE A O 1
ATOM 707 N N . ASN A 1 96 ? 0.504 -5.195 -15.32 1 98.81 96 ASN A N 1
ATOM 708 C CA . ASN A 1 96 ? 1.637 -4.277 -15.266 1 98.81 96 ASN A CA 1
ATOM 709 C C . ASN A 1 96 ? 2.01 -3.934 -13.82 1 98.81 96 ASN A C 1
ATOM 711 O O . ASN A 1 96 ? 1.244 -4.207 -12.898 1 98.81 96 ASN A O 1
ATOM 715 N N . TYR A 1 97 ? 3.174 -3.396 -13.633 1 98.81 97 TYR A N 1
ATOM 716 C CA . TYR A 1 97 ? 3.539 -2.971 -12.289 1 98.81 97 TYR A CA 1
ATOM 717 C C . TYR A 1 97 ? 4.52 -1.804 -12.328 1 98.81 97 TYR A C 1
ATOM 719 O O . TYR A 1 97 ? 5.191 -1.588 -13.336 1 98.81 97 TYR A O 1
ATOM 727 N N . ARG A 1 98 ? 4.602 -1.041 -11.281 1 98.62 98 ARG A N 1
ATOM 728 C CA . ARG A 1 98 ? 5.641 -0.07 -10.953 1 98.62 98 ARG A CA 1
ATOM 729 C C . ARG A 1 98 ? 6.164 -0.286 -9.539 1 98.62 98 ARG A C 1
ATOM 731 O O . ARG A 1 98 ? 5.395 -0.586 -8.625 1 98.62 98 ARG A O 1
ATOM 738 N N . VAL A 1 99 ? 7.445 -0.115 -9.414 1 98.94 99 VAL A N 1
ATOM 739 C CA . VAL A 1 99 ? 8.078 -0.187 -8.102 1 98.94 99 VAL A CA 1
ATOM 740 C C . VAL A 1 99 ? 8.508 1.209 -7.656 1 98.94 99 VAL A C 1
ATOM 742 O O . VAL A 1 99 ? 9.148 1.938 -8.414 1 98.94 99 VAL A O 1
ATOM 745 N N . HIS A 1 100 ? 8.133 1.625 -6.488 1 98.94 100 HIS A N 1
ATOM 746 C CA . HIS A 1 100 ? 8.508 2.91 -5.91 1 98.94 100 HIS A CA 1
ATOM 747 C C . HIS A 1 100 ? 9.266 2.723 -4.602 1 98.94 100 HIS A C 1
ATOM 749 O O . HIS A 1 100 ? 8.844 1.956 -3.736 1 98.94 100 HIS A O 1
ATOM 755 N N . PRO A 1 101 ? 10.438 3.43 -4.445 1 98.94 101 PRO A N 1
ATOM 756 C CA . PRO A 1 101 ? 10.977 3.502 -3.084 1 98.94 101 PRO A CA 1
ATOM 757 C C . PRO A 1 101 ? 10.055 4.25 -2.125 1 98.94 101 PRO A C 1
ATOM 759 O O . PRO A 1 101 ? 9.422 5.234 -2.512 1 98.94 101 PRO A O 1
ATOM 762 N N . CYS A 1 102 ? 9.977 3.742 -0.94 1 98.88 102 CYS A N 1
ATOM 763 C CA . CYS A 1 102 ? 9.148 4.391 0.074 1 98.88 102 CYS A CA 1
ATOM 764 C C . CYS A 1 102 ? 9.742 4.195 1.464 1 98.88 102 CYS A C 1
ATOM 766 O O . CYS A 1 102 ? 10.719 3.463 1.629 1 98.88 102 CYS A O 1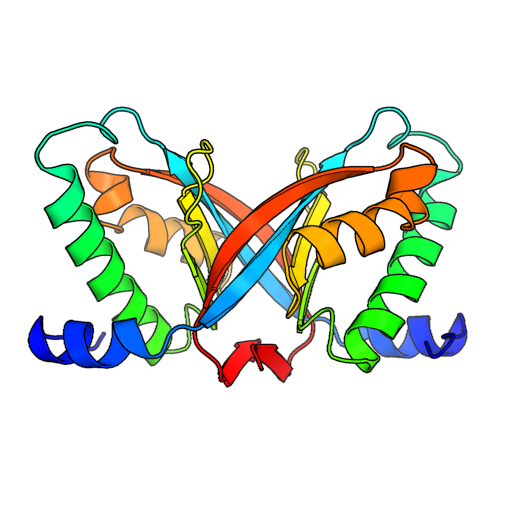
ATOM 768 N N . ARG A 1 103 ? 9.203 4.922 2.385 1 98.81 103 ARG A N 1
ATOM 769 C CA . ARG A 1 103 ? 9.555 4.805 3.797 1 98.81 103 ARG A CA 1
ATOM 770 C C . ARG A 1 103 ? 8.352 4.344 4.625 1 98.81 103 ARG A C 1
ATOM 772 O O . ARG A 1 103 ? 7.223 4.762 4.371 1 98.81 103 ARG A O 1
ATOM 779 N N . GLY A 1 104 ? 8.617 3.441 5.531 1 98.81 104 GLY A N 1
ATOM 780 C CA . GLY A 1 104 ? 7.59 2.959 6.445 1 98.81 104 GLY A CA 1
ATOM 781 C C . GLY A 1 104 ? 8.102 2.746 7.855 1 98.81 104 GLY A C 1
ATOM 782 O O . GLY A 1 104 ? 9.312 2.775 8.094 1 98.81 104 GLY A O 1
ATOM 783 N N . PHE A 1 105 ? 7.242 2.611 8.789 1 98.75 105 PHE A N 1
ATOM 784 C CA . PHE A 1 105 ? 7.617 2.459 10.188 1 98.75 105 PHE A CA 1
ATOM 785 C C . PHE A 1 105 ? 7.562 0.996 10.609 1 98.75 105 PHE A C 1
ATOM 787 O O . PHE A 1 105 ? 6.488 0.392 10.641 1 98.75 105 PHE A O 1
ATOM 794 N N . PRO A 1 106 ? 8.742 0.424 10.938 1 98.56 106 PRO A N 1
ATOM 795 C CA . PRO A 1 106 ? 8.719 -0.959 11.414 1 98.56 106 PRO A CA 1
ATOM 796 C C . PRO A 1 106 ? 7.711 -1.182 12.539 1 98.56 106 PRO A C 1
ATOM 798 O O . PRO A 1 106 ? 7.59 -0.348 13.438 1 98.56 106 PRO A O 1
ATOM 801 N N . GLY A 1 107 ? 6.973 -2.258 12.422 1 98 107 GLY A N 1
ATOM 802 C CA . GLY A 1 107 ? 5.973 -2.566 13.43 1 98 107 GLY A CA 1
ATOM 803 C C . GLY A 1 107 ? 4.562 -2.193 13 1 98 107 GLY A C 1
ATOM 804 O O . GLY A 1 107 ? 3.586 -2.691 13.562 1 98 107 GLY A O 1
ATOM 805 N N . ASP A 1 108 ? 4.398 -1.202 12.117 1 98.62 108 ASP A N 1
ATOM 806 C CA . ASP A 1 108 ? 3.066 -0.968 11.562 1 98.62 108 ASP A CA 1
ATOM 807 C C . ASP A 1 108 ? 2.453 -2.264 11.039 1 98.62 108 ASP A C 1
ATOM 809 O O . ASP A 1 108 ? 3.131 -3.055 10.383 1 98.62 108 ASP A O 1
ATOM 813 N N . SER A 1 109 ? 1.157 -2.492 11.328 1 98.69 109 SER A N 1
ATOM 814 C CA . SER A 1 109 ? 0.538 -3.773 11.008 1 98.69 109 SER A CA 1
ATOM 815 C C . SER A 1 109 ? -0.951 -3.613 10.719 1 98.69 109 SER A C 1
ATOM 817 O O . SER A 1 109 ? -1.581 -2.666 11.195 1 98.69 109 SER A O 1
ATOM 819 N N . LEU A 1 110 ? -1.449 -4.512 9.945 1 98.81 110 LEU A N 1
ATOM 820 C CA . LEU A 1 110 ? -2.891 -4.574 9.727 1 98.81 110 LEU A CA 1
ATOM 821 C C . LEU A 1 110 ? -3.6 -5.168 10.938 1 98.81 110 LEU A C 1
ATOM 823 O O . LEU A 1 110 ? -3.244 -6.258 11.398 1 98.81 110 LEU A O 1
ATOM 827 N N . PRO A 1 111 ? -4.59 -4.445 11.477 1 98.19 111 PRO A N 1
ATOM 828 C CA . PRO A 1 111 ? -5.262 -4.973 12.664 1 98.19 111 PRO A CA 1
ATOM 829 C C . PRO A 1 111 ? -6.27 -6.074 12.336 1 98.19 111 PRO A C 1
ATOM 831 O O . PRO A 1 111 ? -6.75 -6.156 11.203 1 98.19 111 PRO A O 1
ATOM 834 N N . MET B 1 1 ? 11.664 -21.094 -1.537 1 84.81 1 MET B N 1
ATOM 835 C CA . MET B 1 1 ? 10.297 -20.656 -1.266 1 84.81 1 MET B CA 1
ATOM 836 C C . MET B 1 1 ? 9.359 -21.859 -1.16 1 84.81 1 MET B C 1
ATOM 838 O O . MET B 1 1 ? 9.438 -22.781 -1.966 1 84.81 1 MET B O 1
ATOM 842 N N . LYS B 1 2 ? 8.555 -21.781 -0.028 1 91.5 2 LYS B N 1
ATOM 843 C CA . LYS B 1 2 ? 7.504 -22.781 0.162 1 91.5 2 LYS B CA 1
ATOM 844 C C . LYS B 1 2 ? 6.496 -22.75 -0.98 1 91.5 2 LYS B C 1
ATOM 846 O O . LYS B 1 2 ? 6.188 -21.672 -1.509 1 91.5 2 LYS B O 1
ATOM 851 N N . THR B 1 3 ? 6.129 -23.969 -1.454 1 95.81 3 THR B N 1
ATOM 852 C CA . THR B 1 3 ? 5.02 -24.016 -2.4 1 95.81 3 THR B CA 1
ATOM 853 C C . THR B 1 3 ? 3.701 -24.266 -1.677 1 95.81 3 THR B C 1
ATOM 855 O O . THR B 1 3 ? 3.557 -25.266 -0.974 1 95.81 3 THR B O 1
ATOM 858 N N . PHE B 1 4 ? 2.773 -23.438 -1.918 1 98.31 4 PHE B N 1
ATOM 859 C CA . PHE B 1 4 ? 1.47 -23.578 -1.282 1 98.31 4 PHE B CA 1
ATOM 860 C C . PHE B 1 4 ? 0.524 -24.375 -2.174 1 98.31 4 PHE B C 1
ATOM 862 O O . PHE B 1 4 ? 0.429 -24.125 -3.375 1 98.31 4 PHE B O 1
ATOM 869 N N . THR B 1 5 ? -0.203 -25.266 -1.526 1 98.44 5 THR B N 1
ATOM 870 C CA . THR B 1 5 ? -1.199 -26.031 -2.266 1 98.44 5 THR B CA 1
ATOM 871 C C . THR B 1 5 ? -2.484 -25.219 -2.436 1 98.44 5 THR B C 1
ATOM 873 O O . THR B 1 5 ? -2.695 -24.219 -1.743 1 98.44 5 THR B O 1
ATOM 876 N N . ASP B 1 6 ? -3.318 -25.75 -3.393 1 98.25 6 ASP B N 1
ATOM 877 C CA . ASP B 1 6 ? -4.629 -25.125 -3.559 1 98.25 6 ASP B CA 1
ATOM 878 C C . ASP B 1 6 ? -5.422 -25.172 -2.254 1 98.25 6 ASP B C 1
ATOM 880 O O . ASP B 1 6 ? -6.117 -24.203 -1.92 1 98.25 6 ASP B O 1
ATOM 884 N N . ALA B 1 7 ? -5.359 -26.297 -1.525 1 98.25 7 ALA B N 1
ATOM 885 C CA . ALA B 1 7 ? -6.082 -26.438 -0.265 1 98.25 7 ALA B CA 1
ATOM 886 C C . ALA B 1 7 ? -5.594 -25.438 0.768 1 98.25 7 ALA B C 1
ATOM 888 O O . ALA B 1 7 ? -6.395 -24.844 1.497 1 98.25 7 ALA B O 1
ATOM 889 N N . GLN B 1 8 ? -4.316 -25.234 0.886 1 98.06 8 GLN B N 1
ATOM 890 C CA . GLN B 1 8 ? -3.746 -24.25 1.808 1 98.06 8 GLN B CA 1
ATOM 891 C C . GLN B 1 8 ? -4.188 -22.844 1.45 1 98.06 8 GLN B C 1
ATOM 893 O O . GLN B 1 8 ? -4.531 -22.047 2.332 1 98.06 8 GLN B O 1
ATOM 898 N N . MET B 1 9 ? -4.152 -22.562 0.102 1 97.81 9 MET B N 1
ATOM 899 C CA . MET B 1 9 ? -4.621 -21.266 -0.349 1 97.81 9 MET B CA 1
ATOM 900 C C . MET B 1 9 ? -6.078 -21.047 0.037 1 97.81 9 MET B C 1
ATOM 902 O O . MET B 1 9 ? -6.438 -19.984 0.554 1 97.81 9 MET B O 1
ATOM 906 N N . SER B 1 10 ? -6.891 -21.969 -0.208 1 97.75 10 SER B N 1
ATOM 907 C CA . SER B 1 10 ? -8.32 -21.891 0.076 1 97.75 10 SER B CA 1
ATOM 908 C C . SER B 1 10 ? -8.578 -21.688 1.567 1 97.75 10 SER B C 1
ATOM 910 O O . SER B 1 10 ? -9.562 -21.062 1.956 1 97.75 10 SER B O 1
ATOM 912 N N . GLU B 1 11 ? -7.684 -22.188 2.43 1 97.5 11 GLU B N 1
ATOM 913 C CA . GLU B 1 11 ? -7.793 -22.031 3.877 1 97.5 11 GLU B CA 1
ATOM 914 C C . GLU B 1 11 ? -7.379 -20.625 4.312 1 97.5 11 GLU B C 1
ATOM 916 O O . GLU B 1 11 ? -7.926 -20.078 5.273 1 97.5 11 GLU B O 1
ATOM 921 N N . LEU B 1 12 ? -6.434 -20.031 3.6 1 97.12 12 LEU B N 1
ATOM 922 C CA . LEU B 1 12 ? -5.828 -18.781 4.031 1 97.12 12 LEU B CA 1
ATOM 923 C C . LEU B 1 12 ? -6.613 -17.594 3.498 1 97.12 12 LEU B C 1
ATOM 925 O O . LEU B 1 12 ? -6.75 -16.578 4.188 1 97.12 12 LEU B O 1
ATOM 929 N N . LEU B 1 13 ? -7.164 -17.641 2.309 1 97.31 13 LEU B N 1
ATOM 930 C CA . LEU B 1 13 ? -7.785 -16.531 1.604 1 97.31 13 LEU B CA 1
ATOM 931 C C . LEU B 1 13 ? -8.945 -15.953 2.414 1 97.31 13 LEU B C 1
ATOM 933 O O . LEU B 1 13 ? -9.086 -14.734 2.516 1 97.31 13 LEU B O 1
ATOM 937 N N . PRO B 1 14 ? -9.781 -16.859 3.098 1 97.56 14 PRO B N 1
ATOM 938 C CA . PRO B 1 14 ? -10.914 -16.328 3.855 1 97.56 14 PRO B CA 1
ATOM 939 C C . PRO B 1 14 ? -10.484 -15.57 5.105 1 97.56 14 PRO B C 1
ATOM 941 O O . PRO B 1 14 ? -11.305 -14.93 5.758 1 97.56 14 PRO B O 1
ATOM 944 N N . LYS B 1 15 ? -9.195 -15.586 5.48 1 98.06 15 LYS B N 1
ATOM 945 C CA . LYS B 1 15 ? -8.695 -14.883 6.656 1 98.06 15 LYS B CA 1
ATOM 946 C C . LYS B 1 15 ? -8.438 -13.414 6.348 1 98.06 15 LYS B C 1
ATOM 948 O O . LYS B 1 15 ? -8.227 -12.609 7.262 1 98.06 15 LYS B O 1
ATOM 953 N N . ALA B 1 16 ? -8.453 -13.047 5.102 1 98.69 16 ALA B N 1
ATOM 954 C CA . ALA B 1 16 ? -8.281 -11.648 4.719 1 98.69 16 ALA B CA 1
ATOM 955 C C . ALA B 1 16 ? -9.477 -10.805 5.164 1 98.69 16 ALA B C 1
ATOM 957 O O . ALA B 1 16 ? -10.602 -11.305 5.234 1 98.69 16 ALA B O 1
ATOM 958 N N . ARG B 1 17 ? -9.211 -9.602 5.52 1 98.75 17 ARG B N 1
ATOM 959 C CA . ARG B 1 17 ? -10.242 -8.664 5.957 1 98.75 17 ARG B CA 1
ATOM 960 C C . ARG B 1 17 ? -10.25 -7.414 5.09 1 98.75 17 ARG B C 1
ATOM 962 O O . ARG B 1 17 ? -9.258 -7.098 4.434 1 98.75 17 ARG B O 1
ATOM 969 N N . PRO B 1 18 ? -11.414 -6.711 5.062 1 98.88 18 PRO B N 1
ATOM 970 C CA . PRO B 1 18 ? -11.492 -5.492 4.254 1 98.88 18 PRO B CA 1
ATOM 971 C C . PRO B 1 18 ? -10.719 -4.328 4.871 1 98.88 18 PRO B C 1
ATOM 973 O O . PRO B 1 18 ? -10.742 -4.145 6.09 1 98.88 18 PRO B O 1
ATOM 976 N N . TYR B 1 19 ? -10.016 -3.6 4.094 1 98.94 19 TYR B N 1
ATOM 977 C CA . TYR B 1 19 ? -9.359 -2.332 4.387 1 98.94 19 TYR B CA 1
ATOM 978 C C . TYR B 1 19 ? -9.594 -1.321 3.271 1 98.94 19 TYR B C 1
ATOM 980 O O . TYR B 1 19 ? -10.258 -1.631 2.275 1 98.94 19 TYR B O 1
ATOM 988 N N . SER B 1 20 ? -9.195 -0.099 3.508 1 99 20 SER B N 1
ATOM 989 C CA . SER B 1 20 ? -9.227 0.943 2.486 1 99 20 SER B CA 1
ATOM 990 C C . SER B 1 20 ? -7.812 1.396 2.121 1 99 20 SER B C 1
ATOM 992 O O . SER B 1 20 ? -7.023 1.754 2.998 1 99 20 SER B O 1
ATOM 994 N N . LEU B 1 21 ? -7.516 1.342 0.861 1 98.94 21 LEU B N 1
ATOM 995 C CA . LEU B 1 21 ? -6.234 1.777 0.318 1 98.94 21 LEU B CA 1
ATOM 996 C C . LEU B 1 21 ? 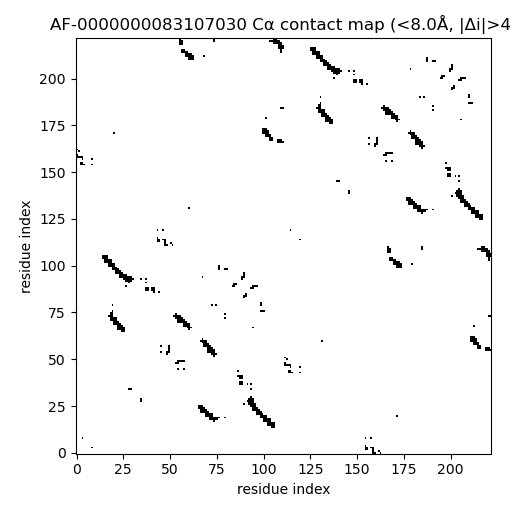-6.336 3.189 -0.248 1 98.94 21 LEU B C 1
ATOM 998 O O . LEU B 1 21 ? -7.156 3.453 -1.129 1 98.94 21 LEU B O 1
ATOM 1002 N N . VAL B 1 22 ? -5.543 4.105 0.288 1 99 22 VAL B N 1
ATOM 1003 C CA . VAL B 1 22 ? -5.441 5.453 -0.261 1 99 22 VAL B CA 1
ATOM 1004 C C . VAL B 1 22 ? -4.156 5.582 -1.077 1 99 22 VAL B C 1
ATOM 1006 O O . VAL B 1 22 ? -3.07 5.25 -0.594 1 99 22 VAL B O 1
ATOM 1009 N N . ILE B 1 23 ? -4.277 6.016 -2.275 1 98.94 23 ILE B N 1
ATOM 1010 C CA . ILE B 1 23 ? -3.133 6.398 -3.098 1 98.94 23 ILE B CA 1
ATOM 1011 C C . ILE B 1 23 ? -3.121 7.914 -3.291 1 98.94 23 ILE B C 1
ATOM 1013 O O . ILE B 1 23 ? -4.078 8.484 -3.82 1 98.94 23 ILE B O 1
ATOM 1017 N N . LEU B 1 24 ? -2.049 8.516 -2.809 1 98.88 24 LEU B N 1
ATOM 1018 C CA . LEU B 1 24 ? -1.847 9.961 -2.908 1 98.88 24 LEU B CA 1
ATOM 1019 C C . LEU B 1 24 ? -1.008 10.305 -4.133 1 98.88 24 LEU B C 1
ATOM 1021 O O . LEU B 1 24 ? 0.017 9.672 -4.391 1 98.88 24 LEU B O 1
ATOM 1025 N N . THR B 1 25 ? -1.432 11.297 -4.879 1 98.88 25 THR B N 1
ATOM 1026 C CA . THR B 1 25 ? -0.682 11.773 -6.035 1 98.88 25 THR B CA 1
ATOM 1027 C C . THR B 1 25 ? -0.542 13.289 -6 1 98.88 25 THR B C 1
ATOM 1029 O O . THR B 1 25 ? -1.2 13.961 -5.199 1 98.88 25 THR B O 1
ATOM 1032 N N . LYS B 1 26 ? 0.347 13.75 -6.852 1 98.88 26 LYS B N 1
ATOM 1033 C CA . LYS B 1 26 ? 0.559 15.195 -6.926 1 98.88 26 LYS B CA 1
ATOM 1034 C C . LYS B 1 26 ? -0.72 15.914 -7.34 1 98.88 26 LYS B C 1
ATOM 1036 O O . LYS B 1 26 ? -1.383 15.516 -8.297 1 98.88 26 LYS B O 1
ATOM 1041 N N . GLY B 1 27 ? -1.054 16.922 -6.512 1 98.75 27 GLY B N 1
ATOM 1042 C CA . GLY B 1 27 ? -2.139 17.812 -6.887 1 98.75 27 GLY B CA 1
ATOM 1043 C C . GLY B 1 27 ? -1.668 19.031 -7.664 1 98.75 27 GLY B C 1
ATOM 1044 O O . GLY B 1 27 ? -0.48 19.156 -7.965 1 98.75 27 GLY B O 1
ATOM 1045 N N . PRO B 1 28 ? -2.572 19.859 -8 1 98.69 28 PRO B N 1
ATOM 1046 C CA . PRO B 1 28 ? -2.234 21.016 -8.844 1 98.69 28 PRO B CA 1
ATOM 1047 C C . PRO B 1 28 ? -1.278 21.984 -8.148 1 98.69 28 PRO B C 1
ATOM 1049 O O . PRO B 1 28 ? -0.549 22.719 -8.82 1 98.69 28 PRO B O 1
ATOM 1052 N N . ASN B 1 29 ? -1.207 22.031 -6.836 1 98.75 29 ASN B N 1
ATOM 1053 C CA . ASN B 1 29 ? -0.396 23 -6.102 1 98.75 29 ASN B CA 1
ATOM 1054 C C . ASN B 1 29 ? 0.856 22.359 -5.52 1 98.75 29 ASN B C 1
ATOM 1056 O O . ASN B 1 29 ? 1.497 22.922 -4.633 1 98.75 29 ASN B O 1
ATOM 1060 N N . PHE B 1 30 ? 1.168 21.156 -5.973 1 98.69 30 PHE B N 1
ATOM 1061 C CA . PHE B 1 30 ? 2.248 20.375 -5.383 1 98.69 30 PHE B CA 1
ATOM 1062 C C . PHE B 1 30 ? 3.557 21.156 -5.41 1 98.69 30 PHE B C 1
ATOM 1064 O O . PHE B 1 30 ? 4.355 21.062 -4.473 1 98.69 30 PHE B O 1
ATOM 1071 N N . ASP B 1 31 ? 3.783 21.953 -6.398 1 98.06 31 ASP B N 1
ATOM 1072 C CA . ASP B 1 31 ? 5.086 22.578 -6.602 1 98.06 31 ASP B CA 1
ATOM 1073 C C . ASP B 1 31 ? 5.117 23.984 -6.02 1 98.06 31 ASP B C 1
ATOM 1075 O O . ASP B 1 31 ? 6.086 24.719 -6.211 1 98.06 31 ASP B O 1
ATOM 1079 N N . ASP B 1 32 ? 4.066 24.359 -5.312 1 98.25 32 ASP B N 1
ATOM 1080 C CA . ASP B 1 32 ? 4.02 25.688 -4.695 1 98.25 32 ASP B CA 1
ATOM 1081 C C . ASP B 1 32 ? 5.055 25.812 -3.58 1 98.25 32 ASP B C 1
ATOM 1083 O O . ASP B 1 32 ? 5.449 24.812 -2.98 1 98.25 32 ASP B O 1
ATOM 1087 N N . ALA B 1 33 ? 5.434 27.062 -3.215 1 98 33 ALA B N 1
ATOM 1088 C CA . ALA B 1 33 ? 6.445 27.359 -2.203 1 98 33 ALA B CA 1
ATOM 1089 C C . ALA B 1 33 ? 5.984 26.906 -0.819 1 98 33 ALA B C 1
ATOM 1091 O O . ALA B 1 33 ? 6.805 26.516 0.02 1 98 33 ALA B O 1
ATOM 1092 N N . GLY B 1 34 ? 4.684 26.844 -0.575 1 98 34 GLY B N 1
ATOM 1093 C CA . GLY B 1 34 ? 4.141 26.5 0.732 1 98 34 GLY B CA 1
ATOM 1094 C C . GLY B 1 34 ? 3.984 25.016 0.947 1 98 34 GLY B C 1
ATOM 1095 O O . GLY B 1 34 ? 3.625 24.578 2.041 1 98 34 GLY B O 1
ATOM 1096 N N . THR B 1 35 ? 4.246 24.25 -0.068 1 98.31 35 THR B N 1
ATOM 1097 C CA . THR B 1 35 ? 3.986 22.812 -0.061 1 98.31 35 THR B CA 1
ATOM 1098 C C . THR B 1 35 ? 4.742 22.141 1.078 1 98.31 35 THR B C 1
ATOM 1100 O O . THR B 1 35 ? 4.168 21.328 1.813 1 98.31 35 THR B O 1
ATOM 1103 N N . PRO B 1 36 ? 6.027 22.531 1.344 1 98.12 36 PRO B N 1
ATOM 1104 C CA . PRO B 1 36 ? 6.734 21.812 2.412 1 98.12 36 PRO B CA 1
ATOM 1105 C C . PRO B 1 36 ? 6.055 21.969 3.77 1 98.12 36 PRO B C 1
ATOM 1107 O O . PRO B 1 36 ? 5.949 20.984 4.52 1 98.12 36 PRO B O 1
ATOM 1110 N N . ALA B 1 37 ? 5.59 23.062 4.082 1 98.5 37 ALA B N 1
ATOM 1111 C CA . ALA B 1 37 ? 4.906 23.281 5.355 1 98.5 37 ALA B CA 1
ATOM 1112 C C . ALA B 1 37 ? 3.596 22.5 5.418 1 98.5 37 ALA B C 1
ATOM 1114 O O . ALA B 1 37 ? 3.232 21.969 6.473 1 98.5 37 ALA B O 1
ATOM 1115 N N . ILE B 1 38 ? 2.887 22.453 4.352 1 98.62 38 ILE B N 1
ATOM 1116 C CA . ILE B 1 38 ? 1.609 21.75 4.277 1 98.62 38 ILE B CA 1
ATOM 1117 C C . ILE B 1 38 ? 1.838 20.25 4.422 1 98.62 38 ILE B C 1
ATOM 1119 O O . ILE B 1 38 ? 1.088 19.562 5.125 1 98.62 38 ILE B O 1
ATOM 1123 N N . VAL B 1 39 ? 2.865 19.719 3.771 1 98.5 39 VAL B N 1
ATOM 1124 C CA . VAL B 1 39 ? 3.209 18.297 3.871 1 98.5 39 VAL B CA 1
ATOM 1125 C C . VAL B 1 39 ? 3.598 17.953 5.309 1 98.5 39 VAL B C 1
ATOM 1127 O O . VAL B 1 39 ? 3.287 16.875 5.805 1 98.5 39 VAL B O 1
ATOM 1130 N N . TRP B 1 40 ? 4.285 18.891 5.969 1 98.44 40 TRP B N 1
ATOM 1131 C CA . TRP B 1 40 ? 4.613 18.703 7.375 1 98.44 40 TRP B CA 1
ATOM 1132 C C . TRP B 1 40 ? 3.348 18.5 8.203 1 98.44 40 TRP B C 1
ATOM 1134 O O . TRP B 1 40 ? 3.271 17.578 9.016 1 98.44 40 TRP B O 1
ATOM 1144 N N . GLU B 1 41 ? 2.355 19.281 7.996 1 98.44 41 GLU B N 1
ATOM 1145 C CA . GLU B 1 41 ? 1.104 19.172 8.734 1 98.44 41 GLU B CA 1
ATOM 1146 C C . GLU B 1 41 ? 0.324 17.938 8.328 1 98.44 41 GLU B C 1
ATOM 1148 O O . GLU B 1 41 ? -0.36 17.312 9.156 1 98.44 41 GLU B O 1
ATOM 1153 N N . HIS B 1 42 ? 0.325 17.594 7.043 1 98.56 42 HIS B N 1
ATOM 1154 C CA . HIS B 1 42 ? -0.193 16.312 6.598 1 98.56 42 HIS B CA 1
ATOM 1155 C C . HIS B 1 42 ? 0.434 15.164 7.387 1 98.56 42 HIS B C 1
ATOM 1157 O O . HIS B 1 42 ? -0.269 14.258 7.84 1 98.56 42 HIS B O 1
ATOM 1163 N N . GLY B 1 43 ? 1.782 15.219 7.516 1 98.38 43 GLY B N 1
ATOM 1164 C CA . GLY B 1 43 ? 2.496 14.219 8.297 1 98.38 43 GLY B CA 1
ATOM 1165 C C . GLY B 1 43 ? 2.053 14.164 9.75 1 98.38 43 GLY B C 1
ATOM 1166 O O . GLY B 1 43 ? 1.877 13.086 10.312 1 98.38 43 GLY B O 1
ATOM 1167 N N . ARG B 1 44 ? 1.938 15.352 10.328 1 98.44 44 ARG B N 1
ATOM 1168 C CA . ARG B 1 44 ? 1.483 15.43 11.711 1 98.44 44 ARG B CA 1
ATOM 1169 C C . ARG B 1 44 ? 0.141 14.734 11.891 1 98.44 44 ARG B C 1
ATOM 1171 O O . ARG B 1 44 ? -0.042 13.961 12.836 1 98.44 44 ARG B O 1
ATOM 1178 N N . ARG B 1 45 ? -0.762 15.031 11.062 1 98.31 45 ARG B N 1
ATOM 1179 C CA . ARG B 1 45 ? -2.08 14.406 11.094 1 98.31 45 ARG B CA 1
ATOM 1180 C C . ARG B 1 45 ? -1.975 12.898 10.914 1 98.31 45 ARG B C 1
ATOM 1182 O O . ARG B 1 45 ? -2.658 12.133 11.594 1 98.31 45 ARG B O 1
ATOM 1189 N N . ASN B 1 46 ? -1.178 12.445 9.977 1 98.31 46 ASN B N 1
ATOM 1190 C CA . ASN B 1 46 ? -1.002 11.023 9.742 1 98.31 46 ASN B CA 1
ATOM 1191 C C . ASN B 1 46 ? -0.464 10.312 10.984 1 98.31 46 ASN B C 1
ATOM 1193 O O . ASN B 1 46 ? -0.863 9.18 11.281 1 98.31 46 ASN B O 1
ATOM 1197 N N . PHE B 1 47 ? 0.478 10.969 11.695 1 98.38 47 PHE B N 1
ATOM 1198 C CA . PHE B 1 47 ? 0.977 10.359 12.922 1 98.38 47 PHE B CA 1
ATOM 1199 C C . PHE B 1 47 ? -0.151 10.172 13.93 1 98.38 47 PHE B C 1
ATOM 1201 O O . PHE B 1 47 ? -0.196 9.164 14.641 1 98.38 47 PHE B O 1
ATOM 1208 N N . ALA B 1 48 ? -1.013 11.102 14.047 1 98.38 48 ALA B N 1
ATOM 1209 C CA . ALA B 1 48 ? -2.148 10.977 14.953 1 98.38 48 ALA B CA 1
ATOM 1210 C C . ALA B 1 48 ? -3.068 9.836 14.539 1 98.38 48 ALA B C 1
ATOM 1212 O O . ALA B 1 48 ? -3.51 9.047 15.375 1 98.38 48 ALA B O 1
ATOM 1213 N N . LEU B 1 49 ? -3.4 9.758 13.266 1 98.44 49 LEU B N 1
ATOM 1214 C CA . LEU B 1 49 ? -4.25 8.695 12.734 1 98.44 49 LEU B CA 1
ATOM 1215 C C . LEU B 1 49 ? -3.615 7.328 12.969 1 98.44 49 LEU B C 1
ATOM 1217 O O . LEU B 1 49 ? -4.312 6.359 13.281 1 98.44 49 LEU B O 1
ATOM 1221 N N . ARG B 1 50 ? -2.318 7.32 12.797 1 97.88 50 ARG B N 1
ATOM 1222 C CA . ARG B 1 50 ? -1.562 6.102 13.07 1 97.88 50 ARG B CA 1
ATOM 1223 C C . ARG B 1 50 ? -1.645 5.727 14.547 1 97.88 50 ARG B C 1
ATOM 1225 O O . ARG B 1 50 ? -1.86 4.559 14.883 1 97.88 50 ARG B O 1
ATOM 1232 N N . ASP B 1 51 ? -1.416 6.652 15.359 1 97.44 51 ASP B N 1
ATOM 1233 C CA . ASP B 1 51 ? -1.484 6.445 16.812 1 97.44 51 ASP B CA 1
ATOM 1234 C C . ASP B 1 51 ? -2.859 5.934 17.219 1 97.44 51 ASP B C 1
ATOM 1236 O O . ASP B 1 51 ? -2.971 5.098 18.125 1 97.44 51 ASP B O 1
ATOM 1240 N N . ASP B 1 52 ? -3.916 6.379 16.547 1 97.56 52 ASP B N 1
ATOM 1241 C CA . ASP B 1 52 ? -5.293 5.98 16.828 1 97.56 52 ASP B CA 1
ATOM 1242 C C . ASP B 1 52 ? -5.59 4.594 16.266 1 97.56 52 ASP B C 1
ATOM 1244 O O . ASP B 1 52 ? -6.633 4.012 16.562 1 97.56 52 ASP B O 1
ATOM 1248 N N . GLY B 1 53 ? -4.754 4.109 15.406 1 97 53 GLY B N 1
ATOM 1249 C CA . GLY B 1 53 ? -4.938 2.787 14.828 1 97 53 GLY B CA 1
ATOM 1250 C C . GLY B 1 53 ? -5.797 2.797 13.578 1 97 53 GLY B C 1
ATOM 1251 O O . GLY B 1 53 ? -6.129 1.739 13.039 1 97 53 GLY B O 1
ATOM 1252 N N . VAL B 1 54 ? -6.215 3.928 13.141 1 98.38 54 VAL B N 1
ATOM 1253 C CA . VAL B 1 54 ? -7.07 4.062 11.969 1 98.38 54 VAL B CA 1
ATOM 1254 C C . VAL B 1 54 ? -6.227 3.949 10.695 1 98.38 54 VAL B C 1
ATOM 1256 O O . VAL B 1 54 ? -6.629 3.291 9.734 1 98.38 54 VAL B O 1
ATOM 1259 N N . LEU B 1 55 ? -5.133 4.672 10.656 1 98.81 55 LEU B N 1
ATOM 1260 C CA . LEU B 1 55 ? -4.137 4.516 9.602 1 98.81 55 LEU B CA 1
ATOM 1261 C C . LEU B 1 55 ? -3.127 3.432 9.969 1 98.81 55 LEU B C 1
ATOM 1263 O O . LEU B 1 55 ? -2.215 3.67 10.758 1 98.81 55 LEU B O 1
ATOM 1267 N N . ALA B 1 56 ? -3.262 2.281 9.43 1 98.88 56 ALA B N 1
ATOM 1268 C CA . ALA B 1 56 ? -2.541 1.085 9.859 1 98.88 56 ALA B CA 1
ATOM 1269 C C . ALA B 1 56 ? -1.117 1.076 9.305 1 98.88 56 ALA B C 1
ATOM 1271 O O . ALA B 1 56 ? -0.182 0.658 9.992 1 98.88 56 ALA B O 1
ATOM 1272 N N . VAL B 1 57 ? -0.947 1.462 8.07 1 98.88 57 VAL B N 1
ATOM 1273 C CA . VAL B 1 57 ? 0.336 1.541 7.383 1 98.88 57 VAL B CA 1
ATOM 1274 C C . VAL B 1 57 ? 0.392 2.812 6.539 1 98.88 57 VAL B C 1
ATOM 1276 O O . VAL B 1 57 ? -0.561 3.135 5.824 1 98.88 57 VAL B O 1
ATOM 1279 N N . VAL B 1 58 ? 1.357 3.549 6.656 1 98.88 58 VAL B N 1
ATOM 1280 C CA . VAL B 1 58 ? 1.569 4.754 5.867 1 98.88 58 VAL B CA 1
ATOM 1281 C C . VAL B 1 58 ? 2.949 4.711 5.215 1 98.88 58 VAL B C 1
ATOM 1283 O O . VAL B 1 58 ? 3.943 4.395 5.875 1 98.88 58 VAL B O 1
ATOM 1286 N N . LEU 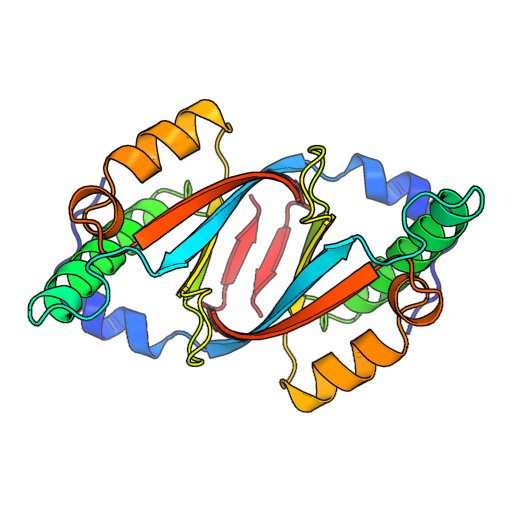B 1 59 ? 3.031 4.969 3.91 1 98.88 59 LEU B N 1
ATOM 1287 C CA . LEU B 1 59 ? 4.254 4.852 3.125 1 98.88 59 LEU B CA 1
ATOM 1288 C C . LEU B 1 59 ? 4.441 6.066 2.227 1 98.88 59 LEU B C 1
ATOM 1290 O O . LEU B 1 59 ? 3.99 6.074 1.079 1 98.88 59 LEU B O 1
ATOM 1294 N N . PRO B 1 60 ? 5.105 7.09 2.729 1 98.69 60 PRO B N 1
ATOM 1295 C CA . PRO B 1 60 ? 5.547 8.117 1.786 1 98.69 60 PRO B CA 1
ATOM 1296 C C . PRO B 1 60 ? 6.469 7.57 0.701 1 98.69 60 PRO B C 1
ATOM 1298 O O . PRO B 1 60 ? 7.414 6.84 1.002 1 98.69 60 PRO B O 1
ATOM 1301 N N . VAL B 1 61 ? 6.176 7.871 -0.554 1 98.88 61 VAL B N 1
ATOM 1302 C CA . VAL B 1 61 ? 7.012 7.52 -1.697 1 98.88 61 VAL B CA 1
ATOM 1303 C C . VAL B 1 61 ? 8.094 8.578 -1.897 1 98.88 61 VAL B C 1
ATOM 1305 O O . VAL B 1 61 ? 7.824 9.773 -1.781 1 98.88 61 VAL B O 1
ATOM 1308 N N . THR B 1 62 ? 9.289 8.156 -2.215 1 98.38 62 THR B N 1
ATOM 1309 C CA . THR B 1 62 ? 10.414 9.086 -2.15 1 98.38 62 THR B CA 1
ATOM 1310 C C . THR B 1 62 ? 11.047 9.258 -3.525 1 98.38 62 THR B C 1
ATOM 1312 O O . THR B 1 62 ? 12.18 9.734 -3.635 1 98.38 62 THR B O 1
ATOM 1315 N N . ASP B 1 63 ? 10.453 8.773 -4.551 1 98.19 63 ASP B N 1
ATOM 1316 C CA . ASP B 1 63 ? 10.945 9.055 -5.898 1 98.19 63 ASP B CA 1
ATOM 1317 C C . ASP B 1 63 ? 10.195 10.227 -6.527 1 98.19 63 ASP B C 1
ATOM 1319 O O . ASP B 1 63 ? 9.398 10.883 -5.859 1 98.19 63 ASP B O 1
ATOM 1323 N N . ASP B 1 64 ? 10.469 10.602 -7.703 1 96.31 64 ASP B N 1
ATOM 1324 C CA . ASP B 1 64 ? 9.93 11.805 -8.328 1 96.31 64 ASP B CA 1
ATOM 1325 C C . ASP B 1 64 ? 8.703 11.477 -9.18 1 96.31 64 ASP B C 1
ATOM 1327 O O . ASP B 1 64 ? 8.328 12.258 -10.062 1 96.31 64 ASP B O 1
ATOM 1331 N N . SER B 1 65 ? 8.109 10.305 -8.969 1 98.06 65 SER B N 1
ATOM 1332 C CA . SER B 1 65 ? 6.898 9.953 -9.703 1 98.06 65 SER B CA 1
ATOM 1333 C C . SER B 1 65 ? 5.715 10.805 -9.25 1 98.06 65 SER B C 1
ATOM 1335 O O . SER B 1 65 ? 5.844 11.633 -8.352 1 98.06 65 SER B O 1
ATOM 1337 N N . ASP B 1 66 ? 4.594 10.633 -9.922 1 98.38 66 ASP B N 1
ATOM 1338 C CA . ASP B 1 66 ? 3.361 11.312 -9.539 1 98.38 66 ASP B CA 1
ATOM 1339 C C . ASP B 1 66 ? 2.812 10.766 -8.227 1 98.38 66 ASP B C 1
ATOM 1341 O O . ASP B 1 66 ? 2.055 11.453 -7.531 1 98.38 66 ASP B O 1
ATOM 1345 N N . VAL B 1 67 ? 3.104 9.508 -7.902 1 98.88 67 VAL B N 1
ATOM 1346 C CA . VAL B 1 67 ? 2.66 8.906 -6.648 1 98.88 67 VAL B CA 1
ATOM 1347 C C . VAL B 1 67 ? 3.441 9.5 -5.48 1 98.88 67 VAL B C 1
ATOM 1349 O O . VAL B 1 67 ? 4.676 9.469 -5.473 1 98.88 67 VAL B O 1
ATOM 1352 N N . CYS B 1 68 ? 2.75 10.031 -4.516 1 98.88 68 CYS B N 1
ATOM 1353 C CA . CYS B 1 68 ? 3.391 10.688 -3.381 1 98.88 68 CYS B CA 1
ATOM 1354 C C . CYS B 1 68 ? 3.422 9.766 -2.168 1 98.88 68 CYS B C 1
ATOM 1356 O O . CYS B 1 68 ? 4.234 9.953 -1.263 1 98.88 68 CYS B O 1
ATOM 1358 N N . GLY B 1 69 ? 2.441 8.812 -2.078 1 98.75 69 GLY B N 1
ATOM 1359 C CA . GLY B 1 69 ? 2.406 7.867 -0.975 1 98.75 69 GLY B CA 1
ATOM 1360 C C . GLY B 1 69 ? 1.15 7.016 -0.957 1 98.75 69 GLY B C 1
ATOM 1361 O O . GLY B 1 69 ? 0.235 7.234 -1.753 1 98.75 69 GLY B O 1
ATOM 1362 N N . ILE B 1 70 ? 1.143 6.023 -0.074 1 98.88 70 ILE B N 1
ATOM 1363 C CA . ILE B 1 70 ? -0.059 5.227 0.152 1 98.88 70 ILE B CA 1
ATOM 1364 C C . ILE B 1 70 ? -0.352 5.148 1.648 1 98.88 70 ILE B C 1
ATOM 1366 O O . ILE B 1 70 ? 0.55 5.305 2.475 1 98.88 70 ILE B O 1
ATOM 1370 N N . GLY B 1 71 ? -1.536 5.027 1.963 1 98.94 71 GLY B N 1
ATOM 1371 C CA . GLY B 1 71 ? -2.018 4.703 3.297 1 98.94 71 GLY B CA 1
ATOM 1372 C C . GLY B 1 71 ? -3.021 3.566 3.309 1 98.94 71 GLY B C 1
ATOM 1373 O O . GLY B 1 71 ? -3.891 3.488 2.438 1 98.94 71 GLY B O 1
ATOM 1374 N N . VAL B 1 72 ? -2.828 2.688 4.188 1 98.94 72 VAL B N 1
ATOM 1375 C CA . VAL B 1 72 ? -3.811 1.631 4.41 1 98.94 72 VAL B CA 1
ATOM 1376 C C . VAL B 1 72 ? -4.625 1.938 5.664 1 98.94 72 VAL B C 1
ATOM 1378 O O . VAL B 1 72 ? -4.082 2.004 6.766 1 98.94 72 VAL B O 1
ATOM 1381 N N . PHE B 1 73 ? -5.918 2.098 5.496 1 98.94 73 PHE B N 1
ATOM 1382 C CA . PHE B 1 73 ? -6.805 2.465 6.594 1 98.94 73 PHE B CA 1
ATOM 1383 C C . PHE B 1 73 ? -7.629 1.266 7.047 1 98.94 73 PHE B C 1
ATOM 1385 O O . PHE B 1 73 ? -8.211 0.554 6.227 1 98.94 73 PHE B O 1
ATOM 1392 N N . ALA B 1 74 ? -7.637 1.063 8.352 1 98.88 74 ALA B N 1
ATOM 1393 C CA . ALA B 1 74 ? -8.594 0.149 8.977 1 98.88 74 ALA B CA 1
ATOM 1394 C C . ALA B 1 74 ? -9.938 0.832 9.211 1 98.88 74 ALA B C 1
ATOM 1396 O O . ALA B 1 74 ? -10.367 0.993 10.352 1 98.88 74 ALA B O 1
ATOM 1397 N N . ALA B 1 75 ? -10.562 1.24 8.195 1 98.81 75 ALA B N 1
ATOM 1398 C CA . ALA B 1 75 ? -11.82 1.977 8.172 1 98.81 75 ALA B CA 1
ATOM 1399 C C . ALA B 1 75 ? -12.586 1.71 6.879 1 98.81 75 ALA B C 1
ATOM 1401 O O . ALA B 1 75 ? -12.016 1.212 5.906 1 98.81 75 ALA B O 1
ATOM 1402 N N . THR B 1 76 ? -13.875 2 6.859 1 98.75 76 THR B N 1
ATOM 1403 C CA . THR B 1 76 ? -14.68 1.852 5.652 1 98.75 76 THR B CA 1
ATOM 1404 C C . THR B 1 76 ? -14.242 2.855 4.59 1 98.75 76 THR B C 1
ATOM 1406 O O . THR B 1 76 ? -13.555 3.83 4.891 1 98.75 76 THR B O 1
ATOM 1409 N N . ILE B 1 77 ? -14.68 2.602 3.352 1 98.75 77 ILE B N 1
ATOM 1410 C CA . ILE B 1 77 ? -14.398 3.516 2.248 1 98.75 77 ILE B CA 1
ATOM 1411 C C . ILE B 1 77 ? -14.961 4.898 2.568 1 98.75 77 ILE B C 1
ATOM 1413 O O . ILE B 1 77 ? -14.258 5.906 2.439 1 98.75 77 ILE B O 1
ATOM 1417 N N . ASP B 1 78 ? -16.25 4.957 3.004 1 98.62 78 ASP B N 1
ATOM 1418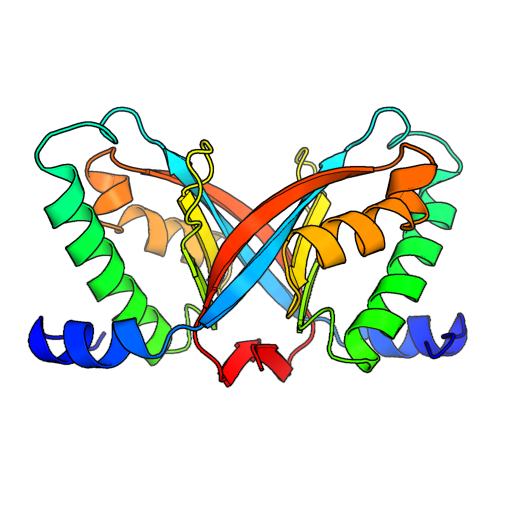 C CA . ASP B 1 78 ? -16.891 6.238 3.297 1 98.62 78 ASP B CA 1
ATOM 1419 C C . ASP B 1 78 ? -16.141 6.984 4.398 1 98.62 78 ASP B C 1
ATOM 1421 O O . ASP B 1 78 ? -15.914 8.188 4.293 1 98.62 78 ASP B O 1
ATOM 1425 N N . ASP B 1 79 ? -15.742 6.277 5.484 1 98.69 79 ASP B N 1
ATOM 1426 C CA . ASP B 1 79 ? -15.008 6.902 6.578 1 98.69 79 ASP B CA 1
ATOM 1427 C C . ASP B 1 79 ? -13.648 7.414 6.102 1 98.69 79 ASP B C 1
ATOM 1429 O O . ASP B 1 79 ? -13.227 8.508 6.48 1 98.69 79 ASP B O 1
ATOM 1433 N N . THR B 1 80 ? -12.984 6.645 5.301 1 98.88 80 THR B N 1
ATOM 1434 C CA . THR B 1 80 ? -11.672 7.016 4.793 1 98.88 80 THR B CA 1
ATOM 1435 C C . THR B 1 80 ? -11.766 8.25 3.898 1 98.88 80 THR B C 1
ATOM 1437 O O . THR B 1 80 ? -10.938 9.156 3.994 1 98.88 80 THR B O 1
ATOM 1440 N N . VAL B 1 81 ? -12.766 8.297 3.035 1 98.69 81 VAL B N 1
ATOM 1441 C CA . VAL B 1 81 ? -12.992 9.469 2.189 1 98.69 81 VAL B CA 1
ATOM 1442 C C . VAL B 1 81 ? -13.219 10.695 3.061 1 98.69 81 VAL B C 1
ATOM 1444 O O . VAL B 1 81 ? -12.656 11.766 2.795 1 98.69 81 VAL B O 1
ATOM 1447 N N . ALA B 1 82 ? -14 10.547 4.086 1 98.31 82 ALA B N 1
ATOM 1448 C CA . ALA B 1 82 ? -14.258 11.656 4.996 1 98.31 82 ALA B CA 1
ATOM 1449 C C . ALA B 1 82 ? -12.969 12.117 5.684 1 98.31 82 ALA B C 1
ATOM 1451 O O . ALA B 1 82 ? -12.719 13.312 5.805 1 98.31 82 ALA B O 1
ATOM 1452 N N . ILE B 1 83 ? -12.188 11.172 6.148 1 98.56 83 ILE B N 1
ATOM 1453 C CA . ILE B 1 83 ? -10.922 11.477 6.801 1 98.56 83 ILE B CA 1
ATOM 1454 C C . ILE B 1 83 ? -10.016 12.234 5.836 1 98.56 83 ILE B C 1
ATOM 1456 O O . ILE B 1 83 ? -9.422 13.25 6.203 1 98.56 83 ILE B O 1
ATOM 1460 N N . MET B 1 84 ? -9.938 11.773 4.566 1 98.62 84 MET B N 1
ATOM 1461 C CA . MET B 1 84 ? -9.023 12.359 3.592 1 98.62 84 MET B CA 1
ATOM 1462 C C . MET B 1 84 ? -9.492 13.75 3.17 1 98.62 84 MET B C 1
ATOM 1464 O O . MET B 1 84 ? -8.68 14.625 2.873 1 98.62 84 MET B O 1
ATOM 1468 N N . ALA B 1 85 ? -10.797 13.945 3.17 1 97.12 85 ALA B N 1
ATOM 1469 C CA . ALA B 1 85 ? -11.336 15.25 2.816 1 97.12 85 ALA B CA 1
ATOM 1470 C C . ALA B 1 85 ? -10.844 16.328 3.779 1 97.12 85 ALA B C 1
ATOM 1472 O O . ALA B 1 85 ? -10.75 17.5 3.414 1 97.12 85 ALA B O 1
ATOM 1473 N N . ASP B 1 86 ? -10.438 15.906 4.945 1 96.25 86 ASP B N 1
ATOM 1474 C CA . ASP B 1 86 ? -9.984 16.828 5.977 1 96.25 86 ASP B CA 1
ATOM 1475 C C . ASP B 1 86 ? -8.461 16.938 5.992 1 96.25 86 ASP B C 1
ATOM 1477 O O . ASP B 1 86 ? -7.891 17.656 6.816 1 96.25 86 ASP B O 1
ATOM 1481 N N . ASP B 1 87 ? -7.797 16.25 5.199 1 98.5 87 ASP B N 1
ATOM 1482 C CA . ASP B 1 87 ? -6.34 16.281 5.137 1 98.5 87 ASP B CA 1
ATOM 1483 C C . ASP B 1 87 ? -5.836 17.625 4.621 1 98.5 87 ASP B C 1
ATOM 1485 O O . ASP B 1 87 ? -6.254 18.078 3.559 1 98.5 87 ASP B O 1
ATOM 1489 N N . PRO B 1 88 ? -4.945 18.281 5.355 1 98.19 88 PRO B N 1
ATOM 1490 C CA . PRO B 1 88 ? -4.477 19.609 4.938 1 98.19 88 PRO B CA 1
ATOM 1491 C C . PRO B 1 88 ? -3.834 19.594 3.553 1 98.19 88 PRO B C 1
ATOM 1493 O O . PRO B 1 88 ? -3.953 20.562 2.805 1 98.19 88 PRO B O 1
ATOM 1496 N N . GLY B 1 89 ? -3.078 18.547 3.164 1 98.69 89 GLY B N 1
ATOM 1497 C CA . GLY B 1 89 ? -2.5 18.422 1.836 1 98.69 89 GLY B CA 1
ATOM 1498 C C . GLY B 1 89 ? -3.543 18.312 0.741 1 98.69 89 GLY B C 1
ATOM 1499 O O . GLY B 1 89 ? -3.383 18.875 -0.344 1 98.69 89 GLY B O 1
ATOM 1500 N N . VAL B 1 90 ? -4.613 17.578 1.029 1 98.75 90 VAL B N 1
ATOM 1501 C CA . VAL B 1 90 ? -5.703 17.422 0.074 1 98.75 90 VAL B CA 1
ATOM 1502 C C . VAL B 1 90 ? -6.492 18.734 -0.033 1 98.75 90 VAL B C 1
ATOM 1504 O O . VAL B 1 90 ? -6.734 19.219 -1.135 1 98.75 90 VAL B O 1
ATOM 1507 N N . ALA B 1 91 ? -6.812 19.312 1.065 1 98.12 91 ALA B N 1
ATOM 1508 C CA . ALA B 1 91 ? -7.609 20.547 1.121 1 98.12 91 ALA B CA 1
ATOM 1509 C C . ALA B 1 91 ? -6.91 21.688 0.402 1 98.12 91 ALA B C 1
ATOM 1511 O O . ALA B 1 91 ? -7.562 22.531 -0.217 1 98.12 91 ALA B O 1
ATOM 1512 N N . SER B 1 92 ? -5.625 21.734 0.425 1 98.31 92 SER B N 1
ATOM 1513 C CA . SER B 1 92 ? -4.848 22.844 -0.135 1 98.31 92 SER B CA 1
ATOM 1514 C C . SER B 1 92 ? -4.551 22.609 -1.613 1 98.31 92 SER B C 1
ATOM 1516 O O . SER B 1 92 ? -3.994 23.484 -2.283 1 98.31 92 SER B O 1
ATOM 1518 N N . GLY B 1 93 ? -4.828 21.391 -2.102 1 98.62 93 GLY B N 1
ATOM 1519 C CA . GLY B 1 93 ? -4.562 21.062 -3.492 1 98.62 93 GLY B CA 1
ATOM 1520 C C . GLY B 1 93 ? -3.156 20.531 -3.725 1 98.62 93 GLY B C 1
ATOM 1521 O O . GLY B 1 93 ? -2.736 20.359 -4.871 1 98.62 93 GLY B O 1
ATOM 1522 N N . VAL B 1 94 ? -2.439 20.328 -2.662 1 98.81 94 VAL B N 1
ATOM 1523 C CA . VAL B 1 94 ? -1.104 19.75 -2.799 1 98.81 94 VAL B CA 1
ATOM 1524 C C . VAL B 1 94 ? -1.21 18.312 -3.279 1 98.81 94 VAL B C 1
ATOM 1526 O O . VAL B 1 94 ? -0.427 17.859 -4.125 1 98.81 94 VAL B O 1
ATOM 1529 N N . PHE B 1 95 ? -2.158 17.578 -2.74 1 98.88 95 PHE B N 1
ATOM 1530 C CA . PHE B 1 95 ? -2.336 16.188 -3.1 1 98.88 95 PHE B CA 1
ATOM 1531 C C . PHE B 1 95 ? -3.701 15.953 -3.738 1 98.88 95 PHE B C 1
ATOM 1533 O O . PHE B 1 95 ? -4.691 16.578 -3.338 1 98.88 95 PHE B O 1
ATOM 1540 N N . ASN B 1 96 ? -3.785 15.117 -4.668 1 98.81 96 ASN B N 1
ATOM 1541 C CA . ASN B 1 96 ? -4.969 14.344 -5.016 1 98.81 96 ASN B CA 1
ATOM 1542 C C . ASN B 1 96 ? -4.957 12.969 -4.348 1 98.81 96 ASN B C 1
ATOM 1544 O O . ASN B 1 96 ? -3.928 12.539 -3.824 1 98.81 96 ASN B O 1
ATOM 1548 N N . TYR B 1 97 ? -6.082 12.32 -4.309 1 98.81 97 TYR B N 1
ATOM 1549 C CA . TYR B 1 97 ? -6.098 10.977 -3.758 1 98.81 97 TYR B CA 1
ATOM 1550 C C . TYR B 1 97 ? -7.203 10.141 -4.398 1 98.81 97 TYR B C 1
ATOM 1552 O O . TYR B 1 97 ? -8.164 10.68 -4.945 1 98.81 97 TYR B O 1
ATOM 1560 N N . ARG B 1 98 ? -7.082 8.852 -4.359 1 98.62 98 ARG B N 1
ATOM 1561 C CA . ARG B 1 98 ? -8.109 7.84 -4.621 1 98.62 98 ARG B CA 1
ATOM 1562 C C . ARG B 1 98 ? -8.172 6.82 -3.488 1 98.62 98 ARG B C 1
ATOM 1564 O O . ARG B 1 98 ? -7.137 6.418 -2.951 1 98.62 98 ARG B O 1
ATOM 1571 N N . VAL B 1 99 ? -9.375 6.434 -3.193 1 98.88 99 VAL B N 1
ATOM 1572 C CA . VAL B 1 99 ? -9.594 5.383 -2.203 1 98.88 99 VAL B CA 1
ATOM 1573 C C . VAL B 1 99 ? -10.07 4.109 -2.895 1 98.88 99 VAL B C 1
ATOM 1575 O O . VAL B 1 99 ? -11 4.148 -3.707 1 98.88 99 VAL B O 1
ATOM 1578 N N . HIS B 1 100 ? -9.445 3.006 -2.637 1 98.94 100 HIS B N 1
ATOM 1579 C CA . HIS B 1 100 ? -9.82 1.706 -3.184 1 98.94 100 HIS B CA 1
ATOM 1580 C C . HIS B 1 100 ? -10.141 0.712 -2.072 1 98.94 100 HIS B C 1
ATOM 1582 O O . HIS B 1 100 ? -9.375 0.583 -1.11 1 98.94 100 HIS B O 1
ATOM 1588 N N . PRO B 1 101 ? -11.305 -0.015 -2.191 1 98.94 101 PRO B N 1
ATOM 1589 C CA . PRO B 1 101 ? -11.438 -1.179 -1.312 1 98.94 101 PRO B CA 1
ATOM 1590 C C . PRO B 1 101 ? -10.398 -2.26 -1.6 1 98.94 101 PRO B C 1
ATOM 1592 O O . PRO B 1 101 ? -10.047 -2.492 -2.76 1 98.94 101 PRO B O 1
ATOM 1595 N N . CYS B 1 102 ? -9.914 -2.84 -0.552 1 98.88 102 CYS B N 1
ATOM 1596 C CA . CYS B 1 102 ? -8.938 -3.91 -0.704 1 98.88 102 CYS B CA 1
ATOM 1597 C C . CYS B 1 102 ? -9.07 -4.938 0.415 1 98.88 102 CYS B C 1
ATOM 1599 O O . CYS B 1 102 ? -9.852 -4.742 1.349 1 98.88 102 CYS B O 1
ATOM 1601 N N . ARG B 1 103 ? -8.398 -6.023 0.234 1 98.81 103 ARG B N 1
ATOM 1602 C CA . ARG B 1 103 ? -8.32 -7.086 1.231 1 98.81 103 ARG B CA 1
ATOM 1603 C C . ARG B 1 103 ? -6.883 -7.277 1.715 1 98.81 103 ARG B C 1
ATOM 1605 O O . ARG B 1 103 ? -5.941 -7.195 0.924 1 98.81 103 ARG B O 1
ATOM 1612 N N . GLY B 1 104 ? -6.742 -7.441 3.008 1 98.75 104 GLY B N 1
ATOM 1613 C CA . GLY B 1 104 ? -5.445 -7.699 3.609 1 98.75 104 GLY B CA 1
ATOM 1614 C C . GLY B 1 104 ? -5.5 -8.711 4.734 1 98.75 104 GLY B C 1
ATOM 1615 O O . GLY B 1 104 ? -6.582 -9.07 5.199 1 98.75 104 GLY B O 1
ATOM 1616 N N . PHE B 1 105 ? -4.406 -9.211 5.137 1 98.75 105 PHE B N 1
ATOM 1617 C CA . PHE B 1 105 ? -4.34 -10.234 6.168 1 98.75 105 PHE B CA 1
ATOM 1618 C C . PHE B 1 105 ? -3.963 -9.633 7.516 1 98.75 105 PHE B C 1
ATOM 1620 O O . PHE B 1 105 ? -2.85 -9.125 7.688 1 98.75 105 PHE B O 1
ATOM 1627 N N . PRO B 1 106 ? -4.902 -9.688 8.484 1 98.56 106 PRO B N 1
ATOM 1628 C CA . PRO B 1 106 ? -4.555 -9.18 9.812 1 98.56 106 PRO B CA 1
ATOM 1629 C C . PRO B 1 106 ? -3.248 -9.766 10.344 1 98.56 106 PRO B C 1
ATOM 1631 O O . PRO B 1 106 ? -2.998 -10.961 10.195 1 98.56 106 PRO B O 1
ATOM 1634 N N . GLY B 1 107 ? -2.428 -8.898 10.891 1 97.94 107 GLY B N 1
ATOM 1635 C CA . GLY B 1 107 ? -1.149 -9.344 11.422 1 97.94 107 GLY B CA 1
ATOM 1636 C C . GLY B 1 107 ? 0.016 -9.062 10.492 1 97.94 107 GLY B C 1
ATOM 1637 O O . GLY B 1 107 ? 1.171 -9.047 10.922 1 97.94 107 GLY B O 1
ATOM 1638 N N . ASP B 1 108 ? -0.22 -8.984 9.172 1 98.62 108 ASP B N 1
ATOM 1639 C CA . ASP B 1 108 ? 0.856 -8.531 8.297 1 98.62 108 ASP B CA 1
ATOM 1640 C C . ASP B 1 108 ? 1.467 -7.227 8.805 1 98.62 108 ASP B C 1
ATOM 1642 O O . ASP B 1 108 ? 0.746 -6.316 9.227 1 98.62 108 ASP B O 1
ATOM 1646 N N . SER B 1 109 ? 2.816 -7.121 8.781 1 98.69 109 SER B N 1
ATOM 1647 C CA . SER B 1 109 ? 3.488 -5.984 9.398 1 98.69 109 SER B CA 1
ATOM 1648 C C . SER B 1 109 ? 4.801 -5.664 8.695 1 98.69 109 SER B C 1
ATOM 1650 O O . SER B 1 109 ? 5.406 -6.535 8.07 1 98.69 109 SER B O 1
ATOM 1652 N N . LEU B 1 110 ? 5.18 -4.441 8.789 1 98.81 110 LEU B N 1
ATOM 1653 C CA . LEU B 1 110 ? 6.492 -4.035 8.305 1 98.81 110 LEU B CA 1
ATOM 1654 C C . LEU B 1 110 ? 7.59 -4.492 9.258 1 98.81 110 LEU B C 1
ATOM 1656 O O . LEU B 1 110 ? 7.531 -4.207 10.461 1 98.81 110 LEU B O 1
ATOM 1660 N N . PRO B 1 111 ? 8.578 -5.219 8.742 1 98.19 111 PRO B N 1
ATOM 1661 C CA . PRO B 1 111 ? 9.625 -5.703 9.648 1 98.19 111 PRO B CA 1
ATOM 1662 C C . PRO B 1 111 ? 10.641 -4.617 10.008 1 98.19 111 PRO B C 1
ATOM 1664 O O . PRO B 1 111 ? 10.789 -3.641 9.273 1 98.19 111 PRO B O 1
#

pLDDT: mean 98.24, std 1.54, range [84.81, 99.0]

Sequence (222 aa):
MKTFTDAQMSELLPKARPYSLVILTKGPNFDDAGTPAIVWEHGRRNFALRDDGVLAVVLPVTDDSDVCGIGVFAATIDDTVAIMADDPGVASGVFNYRVHPCRGFPGDSLPMKTFTDAQMSELLPKARPYSLVILTKGPNFDDAGTPAIVWEHGRRNFALRDDGVLAVVLPVTDDSDVCGIGVFAATIDDTVAIMADDPGVASGVFNYRVHPCRGFPGDSLP

Nearest PDB structures (foldseek):
  4fpi-assembly1_C  TM=7.009E-01  e=8.286E-05  Rhodococcus opacus
  3zo7-assembly1_F  TM=7.275E-01  e=2.047E-04  Rhodococcus opacus
  3znj-assembly1_3  TM=7.202E-01  e=3.217E-04  Rhodococcus opacus
  3znu-assembly1_I  TM=7.117E-01  e=3.432E-04  Rhodococcus opacus
  3dfe-assembly2_C  TM=5.534E-01  e=4.961E-02  Trichormus variabilis ATCC 29413

Foldseek 3Di:
DDDDDPVRVVVQVVQWDKKKKKWKFFFPCQPPPCNVVLVVVLVVVLVVCCVVCQFVDWAQDDDPDRTGIMTIGPDDQVVVVVSVCPRSCVVVRRIDMDMDMDIDHPPDDDD/DDDDDPVNVVVQVVQWDKKKKKWKFFFPCQPPPCNVVLVVVLVVVLVVCCVVCQFVDWAQDDDPDRTGIMTIGPDDQVVVVVSVCPRSCVVVRRIDMDMDMDIDHPPDDDD

Secondary structure (DSSP, 8-state):
-PPPPHHHHHHHGGG-EEEEEEEEEE-TTTTSTTHHHHHHHHHHHHHHHHHTTSEEEEEEB-SSSSEEEEEEESS-HHHHHHHHHT-HHHHTTSEEEEEEEEEE-TT-B--/-PPPPHHHHHHHGGG-EEEEEEEEEE-TTTTSTTHHHHHHHHHHHHHHHHHTTSEEEEEEB-SSSSEEEEEEESS-HHHHHHHHHT-HHHHTTSEEEEEEEEEE-TT-B--